Protein AF-A0A7S4FYZ1-F1 (afdb_monomer_lite)

Foldseek 3Di:
DDFDADVVPHGDPVDPDDDDDDDDPPDDPDPLNVVVVVVVVVVVVVLVVVVVCLVVPDPPDDPVLSVVLNVLVVVLSVVCQQPVPVSVVLLVVLVVVCVVVDCPDPSVVSDDSVSSSVSSLVVVLVVQLVVVVVVLVVLLVCQVPPPVNDDDCSVVVVVVCVVCVVVQSVQSSVCSVVVFDWDQDSSRTDGDPDDDPPPDDDPPDPPDDPPDVCCVVCVVVVVVVVVVVVVCVVVVVDDQDAQDWDWDDDPQWTKIKGFHGDGPSDTDIDIDTDDRCPDDPCPVVPD

Secondary structure (DSSP, 8-state):
----EETTTEE-TTS------S--------HHHHHHHHHHHHHHHHHHHHHHHHHHH-TTS-HHHHHHHHHHHHHHHHHHHH-HHHHHHHHHHHHHHHHHH-SSSHHHHT-HHHHHHHHHHHHHHHHHHHHHHHHHHHHHHHHHH-TTT--TTHHHHHHHHHHTHHHHHHHHHHHHHHTPPEEEETTEEEE---S---S-------S-----TTHHHHHHHHHHHHHHHHHHHHTTSS---TT-EEEEEETTEEEEEEEEEE-SS-EEEEEEEPP---S-TTTTTT-

Radius of gyration: 24.6 Å; chains: 1; bounding box: 65×46×69 Å

InterPro domains:
  IPR039797 Protein Pecanex [PTHR12372] (4-286)

Sequence (287 aa):
VAVVYWAGFIHNPLFSSCTPSGTSTNRKPSMAGYCQIAMTYCWVAICLTYSIVFCNVTSTTTLAMQVFHGLCAARFMRWMWQHSWSAICTLAVTVWIHRLIGPQGLWGQMGLFPQLWIVWLALSKTNVFLNRLSFWMVSVWTIVLQPSQRFNGSIALLVLQLLLLPLFLAVIIASCVIGLPLIPIWGIPVFVLSFPRLLRMWPINEVRHSPAQDTPLFEPFFGHLRFAVGRLIKEGVLSNTPGSFFLLRHDQYMVIVELLESSFLYNLVLMKGLELQMTSCHTVEAN

Structure (mmCIF, N/CA/C/O backbone):
data_AF-A0A7S4FYZ1-F1
#
_entry.id   AF-A0A7S4FYZ1-F1
#
loop_
_atom_site.group_PDB
_atom_site.id
_atom_site.type_symbol
_atom_site.label_atom_id
_atom_site.label_alt_id
_atom_site.label_comp_id
_atom_site.label_asym_id
_atom_site.label_entity_id
_atom_site.label_seq_id
_atom_site.pdbx_PDB_ins_code
_atom_site.Cartn_x
_atom_site.Cartn_y
_atom_site.Cartn_z
_atom_site.occupancy
_atom_site.B_iso_or_equiv
_atom_site.auth_seq_id
_atom_site.auth_comp_id
_atom_site.auth_asym_id
_atom_site.auth_atom_id
_atom_site.pdbx_PDB_model_num
ATOM 1 N N . VAL A 1 1 ? 16.204 15.876 11.617 1.00 26.34 1 VAL A N 1
ATOM 2 C CA . VAL A 1 1 ? 16.346 16.880 10.550 1.00 26.34 1 VAL A CA 1
ATOM 3 C C . VAL A 1 1 ? 16.056 16.246 9.206 1.00 26.34 1 VAL A C 1
ATOM 5 O O . VAL A 1 1 ? 16.940 15.658 8.598 1.00 26.34 1 VAL A O 1
ATOM 8 N N . ALA A 1 2 ? 14.798 16.295 8.779 1.00 26.23 2 ALA A N 1
ATOM 9 C CA . ALA A 1 2 ? 14.410 15.965 7.411 1.00 26.23 2 ALA A CA 1
ATOM 10 C C . ALA A 1 2 ? 13.742 17.208 6.819 1.00 26.23 2 ALA A C 1
ATOM 12 O O . ALA A 1 2 ? 12.669 17.609 7.256 1.00 26.23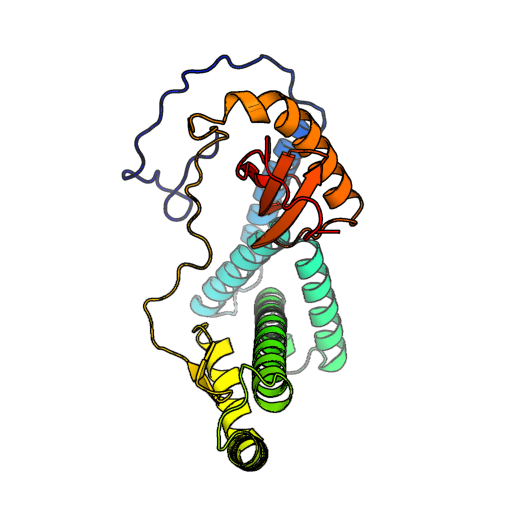 2 ALA A O 1
ATOM 13 N N . VAL A 1 3 ? 14.429 17.851 5.877 1.00 30.23 3 VAL A N 1
ATOM 14 C CA . VAL A 1 3 ? 13.942 19.039 5.171 1.00 30.23 3 VAL A CA 1
ATOM 15 C C . VAL A 1 3 ? 13.018 18.583 4.044 1.00 30.23 3 VAL A C 1
ATOM 17 O O . VAL A 1 3 ? 13.359 17.679 3.278 1.00 30.23 3 VAL A O 1
ATOM 20 N N . VAL A 1 4 ? 11.835 19.189 3.943 1.00 30.86 4 VAL A N 1
ATOM 21 C CA . VAL A 1 4 ? 10.869 18.884 2.881 1.00 30.86 4 VAL A CA 1
ATOM 22 C C . VAL A 1 4 ? 11.216 19.703 1.640 1.00 30.86 4 VAL A C 1
ATOM 24 O O . VAL A 1 4 ? 10.985 20.912 1.584 1.00 30.86 4 VAL A O 1
ATOM 27 N N . TYR A 1 5 ? 11.758 19.027 0.628 1.00 37.25 5 TYR A N 1
ATOM 28 C CA . TYR A 1 5 ? 12.041 19.616 -0.678 1.00 37.25 5 TYR A CA 1
ATOM 29 C C . TYR A 1 5 ? 10.870 19.396 -1.640 1.00 37.25 5 TYR A C 1
ATOM 31 O O . TYR A 1 5 ? 10.406 18.274 -1.850 1.00 37.25 5 TYR A O 1
ATOM 39 N N . TRP A 1 6 ? 10.422 20.469 -2.278 1.00 31.53 6 TRP A N 1
ATOM 40 C CA . TRP A 1 6 ? 9.568 20.440 -3.455 1.00 31.53 6 TRP A CA 1
ATOM 41 C C . TRP A 1 6 ? 10.326 19.811 -4.627 1.00 31.53 6 TRP A C 1
ATOM 43 O O . TRP A 1 6 ? 11.459 20.198 -4.930 1.00 31.53 6 TRP A O 1
ATOM 53 N N . ALA A 1 7 ? 9.718 18.794 -5.247 1.00 34.19 7 ALA A N 1
ATOM 54 C CA . ALA A 1 7 ? 10.292 18.014 -6.350 1.00 34.19 7 ALA A CA 1
ATOM 55 C C . ALA A 1 7 ? 11.705 17.434 -6.092 1.00 34.19 7 ALA A C 1
ATOM 57 O O . ALA A 1 7 ? 12.361 16.991 -7.027 1.00 34.19 7 ALA A O 1
ATOM 58 N N . GLY A 1 8 ? 12.169 17.405 -4.835 1.00 38.31 8 GLY A N 1
ATOM 59 C CA . GLY A 1 8 ? 13.509 16.941 -4.465 1.00 38.31 8 GLY A CA 1
ATOM 60 C C . GLY A 1 8 ? 14.646 17.950 -4.669 1.00 38.31 8 GLY A C 1
ATOM 61 O O . GLY A 1 8 ? 15.785 17.591 -4.395 1.00 38.31 8 GLY A O 1
ATOM 62 N N . PHE A 1 9 ? 14.367 19.188 -5.099 1.00 31.81 9 PHE A N 1
ATOM 63 C CA . PHE A 1 9 ? 15.418 20.169 -5.419 1.00 31.81 9 PHE A CA 1
ATOM 64 C C . PHE A 1 9 ? 15.229 21.550 -4.776 1.00 31.81 9 PHE A C 1
ATOM 66 O O . PHE A 1 9 ? 16.220 22.218 -4.496 1.00 31.81 9 PHE A O 1
ATOM 73 N N . ILE A 1 10 ? 13.994 21.991 -4.505 1.00 34.62 10 ILE A N 1
ATOM 74 C CA . ILE A 1 10 ? 13.718 23.354 -4.010 1.00 34.62 10 ILE A CA 1
ATOM 75 C C . ILE A 1 10 ? 13.132 23.274 -2.601 1.00 34.62 10 ILE A C 1
ATOM 77 O O . ILE A 1 10 ? 12.206 22.505 -2.363 1.00 34.62 10 ILE A O 1
ATOM 81 N N . HIS A 1 11 ? 13.660 24.042 -1.647 1.00 34.97 11 HIS A N 1
ATOM 82 C CA . HIS A 1 11 ? 13.112 24.104 -0.287 1.00 34.97 11 HIS A CA 1
ATOM 83 C C . HIS A 1 11 ? 11.656 24.583 -0.334 1.00 34.97 11 HIS A C 1
ATOM 85 O O . HIS A 1 11 ? 11.381 25.609 -0.951 1.00 34.97 11 HIS A O 1
ATOM 91 N N . ASN A 1 12 ? 10.719 23.863 0.292 1.00 38.31 12 ASN A N 1
ATOM 92 C CA . ASN A 1 12 ? 9.314 24.272 0.301 1.00 38.31 12 ASN A CA 1
ATOM 93 C C . ASN A 1 12 ? 9.155 25.583 1.106 1.00 38.31 12 ASN A C 1
ATOM 95 O O . ASN A 1 12 ? 9.371 25.561 2.318 1.00 38.31 12 ASN A O 1
ATOM 99 N N . PRO A 1 13 ? 8.788 26.718 0.483 1.00 41.09 13 PRO A N 1
ATOM 100 C CA . PRO A 1 13 ? 8.709 28.007 1.174 1.00 41.09 13 PRO A CA 1
ATOM 101 C C . PRO A 1 13 ? 7.484 28.128 2.097 1.00 41.09 13 PRO A C 1
ATOM 103 O O . PRO A 1 13 ? 7.413 29.059 2.891 1.00 41.09 13 PRO A O 1
ATOM 106 N N . LEU A 1 14 ? 6.525 27.194 2.020 1.00 37.47 14 LEU A N 1
ATOM 107 C CA . LEU A 1 14 ? 5.313 27.188 2.852 1.00 37.47 14 LEU A CA 1
ATOM 108 C C . LEU A 1 14 ? 5.520 26.560 4.239 1.00 37.47 14 LEU A C 1
ATOM 110 O O . LEU A 1 14 ? 4.636 26.652 5.086 1.00 37.47 14 LEU A O 1
ATOM 114 N N . PHE A 1 15 ? 6.668 25.923 4.480 1.00 36.41 15 PHE A N 1
ATOM 115 C CA . PHE A 1 15 ? 7.042 25.423 5.799 1.00 36.41 15 PHE A CA 1
ATOM 116 C C . PHE A 1 15 ? 8.124 26.332 6.369 1.00 36.41 15 PHE A C 1
ATOM 118 O O . PHE A 1 15 ? 9.250 26.362 5.868 1.00 36.41 15 PHE A O 1
ATOM 125 N N . SER A 1 16 ? 7.770 27.098 7.402 1.00 32.91 16 SER A N 1
ATOM 126 C CA . SER A 1 16 ? 8.730 27.950 8.092 1.00 32.91 16 SER A CA 1
ATOM 127 C C . SER A 1 16 ? 9.841 27.089 8.685 1.00 32.91 16 SER A C 1
ATOM 129 O O . SER A 1 16 ? 9.607 26.041 9.289 1.00 32.91 16 SER A O 1
ATOM 131 N N . SER A 1 17 ? 11.076 27.532 8.482 1.00 35.69 17 SER A N 1
ATOM 132 C CA . SER A 1 17 ? 12.271 26.982 9.105 1.00 35.69 17 SER A CA 1
ATOM 133 C C . SER A 1 17 ? 12.109 27.023 10.626 1.00 35.69 17 SER A C 1
ATOM 135 O O . SER A 1 17 ? 12.307 28.063 11.253 1.00 35.69 17 SER A O 1
ATOM 137 N N . CYS A 1 18 ? 11.699 25.903 11.223 1.00 35.16 18 CYS A N 1
ATOM 138 C CA . CYS A 1 18 ? 11.623 25.767 12.670 1.00 35.16 18 CYS A CA 1
ATOM 139 C C . CYS A 1 18 ? 13.041 25.735 13.243 1.00 35.16 18 CYS A C 1
ATOM 141 O O . CYS A 1 18 ? 13.812 24.808 13.001 1.00 35.16 18 CYS A O 1
ATOM 143 N N . THR A 1 19 ? 13.370 26.760 14.020 1.00 31.62 19 THR A N 1
ATOM 144 C CA . THR A 1 19 ? 14.559 26.817 14.865 1.00 31.62 19 THR A CA 1
ATOM 145 C C . THR A 1 19 ? 14.535 25.669 15.888 1.00 31.62 19 THR A C 1
ATOM 147 O O . THR A 1 19 ? 13.494 25.409 16.502 1.00 31.62 19 THR A O 1
ATOM 150 N N . PRO A 1 20 ? 15.652 24.945 16.089 1.00 33.34 20 PRO A N 1
ATOM 151 C CA . PRO A 1 20 ? 15.705 23.866 17.062 1.00 33.34 20 PRO A CA 1
ATOM 152 C C . PRO A 1 20 ? 15.887 24.453 18.468 1.00 33.34 20 PRO A C 1
ATOM 154 O O . PRO A 1 20 ? 16.982 24.859 18.846 1.00 33.34 20 PRO A O 1
ATOM 157 N N . SER A 1 21 ? 14.817 24.486 19.261 1.00 31.44 21 SER A N 1
ATOM 158 C CA . SER A 1 21 ? 14.902 24.619 20.717 1.00 31.44 21 SER A CA 1
ATOM 159 C C . SER A 1 21 ? 14.733 23.234 21.344 1.00 31.44 21 SER A C 1
ATOM 161 O O . SER A 1 21 ? 13.649 22.658 21.344 1.00 31.44 21 SER A O 1
ATOM 163 N N . GLY A 1 22 ? 15.833 22.661 21.833 1.00 30.39 22 GLY A N 1
ATOM 164 C CA . GLY A 1 22 ? 15.826 21.359 22.504 1.00 30.39 22 GLY A CA 1
ATOM 165 C C . GLY A 1 22 ? 17.162 20.640 22.372 1.00 30.39 22 GLY A C 1
ATOM 166 O O . GLY A 1 22 ? 17.453 20.046 21.339 1.00 30.39 22 GLY A O 1
ATOM 167 N N . THR A 1 23 ? 17.973 20.761 23.421 1.00 32.06 23 THR A N 1
ATOM 168 C CA . THR A 1 23 ? 19.221 20.043 23.732 1.00 32.06 23 THR A CA 1
ATOM 169 C C . THR A 1 23 ? 19.576 18.871 22.802 1.00 32.06 23 THR A C 1
ATOM 171 O O . THR A 1 23 ? 19.146 17.730 22.981 1.00 32.06 23 THR A O 1
ATOM 174 N N . SER A 1 24 ? 20.467 19.132 21.837 1.00 33.34 24 SER A N 1
ATOM 175 C CA . SER A 1 24 ? 21.153 18.077 21.093 1.00 33.34 24 SER A CA 1
ATOM 176 C C . SER A 1 24 ? 22.025 17.286 22.067 1.00 33.34 24 SER A C 1
ATOM 178 O O . SER A 1 24 ? 23.132 17.699 22.423 1.00 33.34 24 SER A O 1
ATOM 180 N N . THR A 1 25 ? 21.530 16.145 22.536 1.00 33.94 25 THR A N 1
ATOM 181 C CA . THR A 1 25 ? 22.394 15.191 23.224 1.00 33.94 25 THR A CA 1
ATOM 182 C C . THR A 1 25 ? 23.457 14.742 22.226 1.00 33.94 25 THR A C 1
ATOM 184 O O . THR A 1 25 ? 23.159 14.148 21.192 1.00 33.94 25 THR A O 1
ATOM 187 N N . ASN A 1 26 ? 24.706 15.096 22.524 1.00 32.66 26 ASN A N 1
ATOM 188 C CA . ASN A 1 26 ? 25.908 14.819 21.742 1.00 32.66 26 ASN A CA 1
ATOM 189 C C . ASN A 1 26 ? 26.239 13.311 21.810 1.00 32.66 26 ASN A C 1
ATOM 191 O O . ASN A 1 26 ? 27.266 12.887 22.337 1.00 32.66 26 ASN A O 1
ATOM 195 N N . ARG A 1 27 ? 25.311 12.454 21.369 1.00 43.34 27 ARG A N 1
ATOM 196 C CA . ARG A 1 27 ? 25.531 11.012 21.263 1.00 43.34 27 ARG A CA 1
ATOM 197 C C . ARG A 1 27 ? 26.249 10.756 19.948 1.00 43.34 27 ARG A C 1
ATOM 199 O O . ARG A 1 27 ? 25.706 11.048 18.885 1.00 43.34 27 ARG A O 1
ATOM 206 N N . LYS A 1 28 ? 27.467 10.202 20.031 1.00 39.50 28 LYS A N 1
ATOM 207 C CA . LYS A 1 28 ? 28.206 9.693 18.866 1.00 39.50 28 LYS A CA 1
ATOM 208 C C . LYS A 1 28 ? 27.237 8.884 17.993 1.00 39.50 28 LYS A C 1
ATOM 210 O O . LYS A 1 28 ? 26.518 8.045 18.550 1.00 39.50 28 LYS A O 1
ATOM 215 N N . PRO A 1 29 ? 27.183 9.118 16.670 1.00 45.22 29 PRO A N 1
ATOM 216 C CA . PRO A 1 29 ? 26.335 8.319 15.804 1.00 45.22 29 PRO A CA 1
ATOM 217 C C . PRO A 1 29 ? 26.725 6.855 15.996 1.00 45.22 29 PRO A C 1
ATOM 219 O O . PRO A 1 29 ? 27.893 6.487 15.864 1.00 45.22 29 PRO A O 1
ATOM 222 N N . SER A 1 30 ? 25.751 6.033 16.394 1.00 55.12 30 SER A N 1
ATOM 223 C CA . SER A 1 30 ? 25.953 4.587 16.498 1.00 55.12 30 SER A CA 1
ATOM 224 C C . SER A 1 30 ? 26.434 4.038 15.151 1.00 55.12 30 SER A C 1
ATOM 226 O O . SER A 1 30 ? 26.247 4.680 14.117 1.00 55.12 30 SER A O 1
ATOM 228 N N . MET A 1 31 ? 27.017 2.839 15.126 1.00 50.47 31 MET A N 1
ATOM 229 C CA . MET A 1 31 ? 27.496 2.211 13.886 1.00 50.47 31 MET A CA 1
ATOM 230 C C . MET A 1 31 ? 26.416 2.171 12.777 1.00 50.47 31 MET A C 1
ATOM 232 O O . MET A 1 31 ? 26.719 2.315 11.594 1.00 50.47 31 MET A O 1
ATOM 236 N N . ALA A 1 32 ? 25.136 2.116 13.171 1.00 47.06 32 ALA A N 1
ATOM 237 C CA . ALA A 1 32 ? 23.986 2.225 12.276 1.00 47.06 32 ALA A CA 1
ATOM 238 C C . ALA A 1 32 ? 23.873 3.587 11.555 1.00 47.06 32 ALA A C 1
ATOM 240 O O . ALA A 1 32 ? 23.431 3.627 10.412 1.00 47.06 32 ALA A O 1
ATOM 241 N N . GLY A 1 33 ? 24.302 4.690 12.176 1.00 47.50 33 GLY A N 1
ATOM 242 C CA . GLY A 1 33 ? 24.343 6.025 11.564 1.00 47.50 33 GLY A CA 1
ATOM 243 C C . GLY A 1 33 ? 25.417 6.153 10.480 1.00 47.50 33 GLY A C 1
ATOM 244 O O . GLY A 1 33 ? 25.182 6.767 9.444 1.00 47.50 33 GLY A O 1
ATOM 245 N N . TYR A 1 34 ? 26.569 5.500 10.655 1.00 56.19 34 TYR A N 1
ATOM 246 C CA . TYR A 1 34 ? 27.589 5.422 9.602 1.00 56.19 34 TYR A CA 1
ATOM 247 C C . TYR A 1 34 ? 27.145 4.529 8.441 1.00 56.19 34 TYR A C 1
ATOM 249 O O . TYR A 1 34 ? 27.326 4.905 7.285 1.00 56.19 34 TYR A O 1
ATOM 257 N N . CYS A 1 35 ? 26.485 3.401 8.727 1.00 53.31 35 CYS A N 1
ATOM 258 C CA . CYS A 1 35 ? 25.835 2.598 7.688 1.00 53.31 35 CYS A CA 1
ATOM 259 C C . CYS A 1 35 ? 24.758 3.387 6.931 1.00 53.31 35 CYS A C 1
ATOM 261 O O . CYS A 1 35 ? 24.665 3.245 5.718 1.00 53.31 35 CYS A O 1
ATOM 263 N N . GLN A 1 36 ? 23.979 4.240 7.607 1.00 53.16 36 GLN A N 1
ATOM 264 C CA . GLN A 1 36 ? 22.986 5.105 6.956 1.00 53.16 36 GLN A CA 1
ATOM 265 C C . GLN A 1 36 ? 23.638 6.054 5.951 1.00 53.16 36 GLN A C 1
ATOM 267 O O . GLN A 1 36 ? 23.216 6.101 4.798 1.00 53.16 36 GLN A O 1
ATOM 272 N N . ILE A 1 37 ? 24.699 6.747 6.369 1.00 58.16 37 ILE A N 1
ATOM 273 C CA . ILE A 1 37 ? 25.450 7.671 5.516 1.00 58.16 37 ILE A CA 1
ATOM 274 C C . ILE A 1 37 ? 26.081 6.921 4.331 1.00 58.16 37 ILE A C 1
ATOM 276 O O . ILE A 1 37 ? 25.946 7.345 3.181 1.00 58.16 37 ILE A O 1
ATOM 280 N N . ALA A 1 38 ? 26.702 5.766 4.586 1.00 64.56 38 ALA A N 1
ATOM 281 C CA . ALA A 1 38 ? 27.283 4.922 3.546 1.00 64.56 38 ALA A CA 1
ATOM 282 C C . ALA A 1 38 ? 26.228 4.440 2.537 1.00 64.56 38 ALA A C 1
ATOM 284 O O . ALA A 1 38 ? 26.455 4.535 1.335 1.00 64.56 38 ALA A O 1
ATOM 285 N N . MET A 1 39 ? 25.047 4.010 2.992 1.00 60.19 39 MET A N 1
ATOM 286 C CA . MET A 1 39 ? 23.960 3.598 2.100 1.00 60.19 39 MET A CA 1
ATOM 287 C C . MET A 1 39 ? 23.425 4.754 1.254 1.00 60.19 39 MET A C 1
ATOM 289 O O . MET A 1 39 ? 23.146 4.546 0.076 1.00 60.19 39 MET A O 1
ATOM 293 N N . THR A 1 40 ? 23.322 5.973 1.792 1.00 59.44 40 THR A N 1
ATOM 294 C CA . THR A 1 40 ? 22.957 7.150 0.984 1.00 59.44 40 THR A CA 1
ATOM 295 C C . THR A 1 40 ? 23.999 7.471 -0.085 1.00 59.44 40 THR A C 1
ATOM 297 O O . THR A 1 40 ? 23.626 7.786 -1.213 1.00 59.44 40 THR A O 1
ATOM 300 N N . TYR A 1 41 ? 25.293 7.325 0.209 1.00 63.44 41 TYR A N 1
ATOM 301 C CA . TYR A 1 41 ? 26.342 7.498 -0.800 1.00 63.44 41 TYR A CA 1
ATOM 302 C C . TYR A 1 41 ? 26.350 6.369 -1.835 1.00 63.44 41 TYR A C 1
ATOM 304 O O . TYR A 1 41 ? 26.477 6.645 -3.027 1.00 63.44 41 TYR A O 1
ATOM 312 N N . CYS A 1 42 ? 26.124 5.119 -1.420 1.00 67.94 42 CYS A N 1
ATOM 313 C CA . CYS A 1 42 ? 25.907 4.004 -2.341 1.00 67.94 42 CYS A CA 1
ATOM 314 C C . CYS A 1 42 ? 24.700 4.262 -3.249 1.00 67.94 42 CYS A C 1
ATOM 316 O O . CYS A 1 42 ? 24.764 3.960 -4.433 1.00 67.94 42 CYS A O 1
ATOM 318 N N . TRP A 1 43 ? 23.631 4.878 -2.744 1.00 62.50 43 TRP A N 1
ATOM 319 C CA . TRP A 1 43 ? 22.478 5.267 -3.554 1.00 62.50 43 TRP A CA 1
ATOM 320 C C . TRP A 1 43 ? 22.790 6.327 -4.590 1.00 62.50 43 TRP A C 1
ATOM 322 O O . TRP A 1 43 ? 22.416 6.170 -5.749 1.00 62.50 43 TRP A O 1
ATOM 332 N N . VAL A 1 44 ? 23.486 7.389 -4.194 1.00 62.66 44 VAL A N 1
ATOM 333 C CA . VAL A 1 44 ? 23.935 8.423 -5.130 1.00 62.66 44 VAL A CA 1
ATOM 334 C C . VAL A 1 44 ? 24.843 7.799 -6.193 1.00 62.66 44 VAL A C 1
ATOM 336 O O . VAL A 1 44 ? 24.663 8.077 -7.375 1.00 62.66 44 VAL A O 1
ATOM 339 N N . ALA A 1 45 ? 25.730 6.875 -5.810 1.00 62.41 45 ALA A N 1
ATOM 340 C CA . ALA A 1 45 ? 26.588 6.137 -6.733 1.00 62.41 45 ALA A CA 1
ATOM 341 C C . ALA A 1 45 ? 25.805 5.188 -7.662 1.00 62.41 45 ALA A C 1
ATOM 343 O O . ALA A 1 45 ? 26.108 5.112 -8.849 1.00 62.41 45 ALA A O 1
ATOM 344 N N . ILE A 1 46 ? 24.770 4.499 -7.176 1.00 69.75 46 ILE A N 1
ATOM 345 C CA . ILE A 1 46 ? 23.914 3.629 -7.997 1.00 69.75 46 ILE A CA 1
ATOM 346 C C . ILE A 1 46 ? 23.058 4.465 -8.960 1.00 69.75 46 ILE A C 1
ATOM 348 O O . ILE A 1 46 ? 22.924 4.116 -10.127 1.00 69.75 46 ILE A O 1
ATOM 352 N N . CYS A 1 47 ? 22.519 5.601 -8.517 1.00 61.84 47 CYS A N 1
ATOM 353 C CA . CYS A 1 47 ? 21.792 6.531 -9.380 1.00 61.84 47 CYS A CA 1
ATOM 354 C C . CYS A 1 47 ? 22.712 7.163 -10.437 1.00 61.84 47 CYS A C 1
ATOM 356 O O . CYS A 1 47 ? 22.310 7.292 -11.593 1.00 61.84 47 CYS A O 1
ATOM 358 N N . LEU A 1 48 ? 23.952 7.511 -10.074 1.00 59.88 48 LEU A N 1
ATOM 359 C CA . LEU A 1 48 ? 24.972 8.016 -11.000 1.00 59.88 48 LEU A CA 1
ATOM 360 C C . LEU A 1 48 ? 25.398 6.952 -12.013 1.00 59.88 48 LEU A C 1
ATOM 362 O O . LEU A 1 48 ? 25.408 7.225 -13.207 1.00 59.88 48 LEU A O 1
ATOM 366 N N . THR A 1 49 ? 25.690 5.729 -11.572 1.00 63.50 49 THR A N 1
ATOM 367 C CA . THR A 1 49 ? 26.051 4.620 -12.471 1.00 63.50 49 THR A CA 1
ATOM 368 C C . THR A 1 49 ? 24.884 4.222 -13.367 1.00 63.50 49 THR A C 1
ATOM 370 O O . THR A 1 49 ? 25.092 4.002 -14.555 1.00 63.50 49 THR A O 1
ATOM 373 N N . TYR A 1 50 ? 23.649 4.231 -12.858 1.00 65.50 50 TYR A N 1
ATOM 374 C CA . TYR A 1 50 ? 22.451 4.060 -13.676 1.00 65.50 50 TYR A CA 1
ATOM 375 C C . TYR A 1 50 ? 22.317 5.168 -14.726 1.00 65.50 50 TYR A C 1
ATOM 377 O O . TYR A 1 50 ? 22.062 4.862 -15.884 1.00 65.50 50 TYR A O 1
ATOM 385 N N . SER A 1 51 ? 22.556 6.430 -14.360 1.00 59.38 51 SER A N 1
ATOM 386 C CA . SER A 1 51 ? 22.532 7.564 -15.298 1.00 59.38 51 SER A CA 1
ATOM 387 C C . SER A 1 51 ? 23.616 7.437 -16.376 1.00 59.38 51 SER A C 1
ATOM 389 O O . SER A 1 51 ? 23.353 7.703 -17.543 1.00 59.38 51 SER A O 1
ATOM 391 N N . ILE A 1 52 ? 24.812 6.960 -16.016 1.00 59.00 52 ILE A N 1
ATOM 392 C CA . ILE A 1 52 ? 25.933 6.729 -16.943 1.00 59.00 52 ILE A CA 1
ATOM 393 C C . ILE A 1 52 ? 25.643 5.553 -17.888 1.00 59.00 52 ILE A C 1
ATOM 395 O O . ILE A 1 52 ? 25.861 5.660 -19.092 1.00 59.00 52 ILE A O 1
ATOM 399 N N . VAL A 1 53 ? 25.112 4.439 -17.376 1.00 59.75 53 VAL A N 1
ATOM 400 C CA . VAL A 1 53 ? 24.710 3.281 -18.192 1.00 59.75 53 VAL A CA 1
ATOM 401 C C . VAL A 1 53 ? 23.545 3.655 -19.109 1.00 59.75 53 VAL A C 1
ATOM 403 O O . VAL A 1 53 ? 23.553 3.313 -20.283 1.00 59.75 53 VAL A O 1
ATOM 406 N N . PHE A 1 54 ? 22.580 4.421 -18.616 1.00 56.34 54 PHE A N 1
ATOM 407 C CA . PHE A 1 54 ? 21.438 4.906 -19.379 1.00 56.34 54 PHE A CA 1
ATOM 408 C C . PHE A 1 54 ? 21.838 5.866 -20.514 1.00 56.34 54 PHE A C 1
ATOM 410 O O . PHE A 1 54 ? 21.346 5.715 -21.630 1.00 56.34 54 PHE A O 1
ATOM 417 N N . CYS A 1 55 ? 22.784 6.781 -20.274 1.00 53.03 55 CYS A N 1
ATOM 418 C CA . CYS A 1 55 ? 23.356 7.627 -21.327 1.00 53.03 55 CYS A CA 1
ATOM 419 C C . CYS A 1 55 ? 24.143 6.822 -22.378 1.00 53.03 55 CYS A C 1
ATOM 421 O O . CYS A 1 55 ? 24.211 7.238 -23.531 1.00 53.03 55 CYS A O 1
ATOM 423 N N . ASN A 1 56 ? 24.707 5.669 -22.004 1.00 53.59 56 ASN A N 1
ATOM 424 C CA . ASN A 1 56 ? 25.530 4.846 -22.894 1.00 53.59 56 ASN A CA 1
ATOM 425 C C . ASN A 1 56 ? 24.756 3.740 -23.641 1.00 53.59 56 ASN A C 1
ATOM 427 O O . ASN A 1 56 ? 25.264 3.225 -24.634 1.00 53.59 56 ASN A O 1
ATOM 431 N N . VAL A 1 57 ? 23.558 3.340 -23.189 1.00 56.00 57 VAL A N 1
ATOM 432 C CA . VAL A 1 57 ? 22.898 2.101 -23.656 1.00 56.00 57 VAL A CA 1
ATOM 433 C C . VAL A 1 57 ? 22.015 2.253 -24.897 1.00 56.00 57 VAL A C 1
ATOM 435 O O . VAL A 1 57 ? 21.710 1.237 -25.513 1.00 56.00 57 VAL A O 1
ATOM 438 N N . THR A 1 58 ? 21.644 3.447 -25.369 1.00 53.22 58 THR A N 1
ATOM 439 C CA . THR A 1 58 ? 20.825 3.512 -26.598 1.00 53.22 58 THR A CA 1
ATOM 440 C C . THR A 1 58 ? 21.102 4.717 -27.485 1.00 53.22 58 THR A C 1
ATOM 442 O O . THR A 1 58 ? 20.439 5.744 -27.384 1.00 53.22 58 THR A O 1
ATOM 445 N N . SER A 1 59 ? 21.986 4.531 -28.463 1.00 52.66 59 SER A N 1
ATOM 446 C CA . SER A 1 59 ? 22.068 5.353 -29.677 1.00 52.66 59 SER A CA 1
ATOM 447 C C . SER A 1 59 ? 20.901 5.116 -30.660 1.00 52.66 59 SER A C 1
ATOM 449 O O . SER A 1 59 ? 20.888 5.695 -31.741 1.00 52.66 59 SER A O 1
ATOM 451 N N . THR A 1 60 ? 19.913 4.278 -30.307 1.00 53.50 60 THR A N 1
ATOM 452 C CA . THR A 1 60 ? 18.861 3.783 -31.219 1.00 53.50 60 THR A CA 1
ATOM 453 C C . THR A 1 60 ? 17.415 4.014 -30.753 1.00 53.50 60 THR A C 1
ATOM 455 O O . THR A 1 60 ? 16.487 3.596 -31.442 1.00 53.50 60 THR A O 1
ATOM 458 N N . THR A 1 61 ? 17.175 4.679 -29.616 1.00 65.81 61 THR A N 1
ATOM 459 C CA . THR A 1 61 ? 15.816 4.918 -29.081 1.00 65.81 61 THR A CA 1
ATOM 460 C C . THR A 1 61 ? 15.413 6.389 -29.145 1.00 65.81 61 THR A C 1
ATOM 462 O O . THR A 1 61 ? 16.245 7.290 -29.071 1.00 65.81 61 THR A O 1
ATOM 465 N N . THR A 1 62 ? 14.108 6.646 -29.275 1.00 79.31 62 THR A N 1
ATOM 466 C CA . THR A 1 62 ? 13.565 8.011 -29.228 1.00 79.31 62 THR A CA 1
ATOM 467 C C . THR A 1 62 ? 13.764 8.628 -27.837 1.00 79.31 62 THR A C 1
ATOM 469 O O . THR A 1 62 ? 13.657 7.939 -26.820 1.00 79.31 62 THR A O 1
ATOM 472 N N . LEU A 1 63 ? 13.989 9.945 -27.773 1.00 76.69 63 LEU A N 1
ATOM 473 C CA . LEU A 1 63 ? 14.165 10.695 -26.518 1.00 76.69 63 LEU A CA 1
ATOM 474 C C . LEU A 1 63 ? 13.028 10.440 -25.504 1.00 76.69 63 LEU A C 1
ATOM 476 O O . LEU A 1 63 ? 13.264 10.354 -24.301 1.00 76.69 63 LEU A O 1
ATOM 480 N N . ALA A 1 64 ? 11.794 10.247 -25.979 1.00 78.50 64 ALA A N 1
ATOM 481 C CA . ALA A 1 64 ? 10.646 9.935 -25.127 1.00 78.50 64 ALA A CA 1
ATOM 482 C C . ALA A 1 64 ? 10.787 8.588 -24.391 1.00 78.50 64 ALA A C 1
ATOM 484 O O . ALA A 1 64 ? 10.490 8.500 -23.199 1.00 78.50 64 ALA A O 1
ATOM 485 N N . MET A 1 65 ? 11.274 7.545 -25.074 1.00 77.75 65 MET A N 1
ATOM 486 C CA . MET A 1 65 ? 11.504 6.226 -24.469 1.00 77.75 65 MET A CA 1
ATOM 487 C C . MET A 1 65 ? 12.617 6.277 -23.427 1.00 77.75 65 MET A C 1
ATOM 489 O O . MET A 1 65 ? 12.502 5.667 -22.365 1.00 77.75 65 MET A O 1
ATOM 493 N N . GLN A 1 66 ? 13.654 7.069 -23.697 1.00 74.50 66 GLN A N 1
ATOM 494 C CA . GLN A 1 66 ? 14.716 7.334 -22.737 1.00 74.50 66 GLN A CA 1
ATOM 495 C C . GLN A 1 66 ? 14.121 7.971 -21.471 1.00 74.50 66 GLN A C 1
ATOM 497 O O . GLN A 1 66 ? 14.214 7.390 -20.386 1.00 74.50 66 GLN A O 1
ATOM 502 N N . VAL A 1 67 ? 13.438 9.113 -21.585 1.00 79.25 67 VAL A N 1
ATOM 503 C CA . VAL A 1 67 ? 12.834 9.791 -20.422 1.00 79.25 67 VAL A CA 1
ATOM 504 C C . VAL A 1 67 ? 11.922 8.845 -19.629 1.00 79.25 67 VAL A C 1
ATOM 506 O O . VAL A 1 67 ? 12.007 8.796 -18.400 1.00 79.25 67 VAL A O 1
ATOM 509 N N . PHE A 1 68 ? 11.107 8.036 -20.309 1.00 81.62 68 PHE A N 1
ATOM 510 C CA . PHE A 1 68 ? 10.244 7.047 -19.664 1.00 81.62 68 PHE A CA 1
ATOM 511 C C . PHE A 1 68 ? 11.032 6.001 -18.856 1.00 81.62 68 PHE A C 1
ATOM 513 O O . PHE A 1 68 ? 10.720 5.764 -17.688 1.00 81.62 68 PHE A O 1
ATOM 520 N N . HIS A 1 69 ? 12.094 5.424 -19.421 1.00 77.94 69 HIS A N 1
ATOM 521 C CA . HIS A 1 69 ? 12.960 4.468 -18.721 1.00 77.94 69 HIS A CA 1
ATOM 522 C C . HIS A 1 69 ? 13.643 5.100 -17.497 1.00 77.94 69 HIS A C 1
ATOM 524 O O . HIS A 1 69 ? 13.725 4.468 -16.439 1.00 77.94 69 HIS A O 1
ATOM 530 N N . GLY A 1 70 ? 14.086 6.356 -17.605 1.00 76.38 70 GLY A N 1
ATOM 531 C CA . GLY A 1 70 ? 14.637 7.123 -16.486 1.00 76.38 70 GLY A CA 1
ATOM 532 C C . GLY A 1 70 ? 13.629 7.301 -15.346 1.00 76.38 70 GLY A C 1
ATOM 533 O O . GLY A 1 70 ? 13.943 7.020 -14.187 1.00 76.38 70 GLY A O 1
ATOM 534 N N . LEU A 1 71 ? 12.389 7.681 -15.670 1.00 80.94 71 LEU A N 1
ATOM 535 C CA . LEU A 1 71 ? 11.301 7.830 -14.696 1.00 80.94 71 LEU A CA 1
ATOM 536 C C . LEU A 1 71 ? 10.933 6.500 -14.024 1.00 80.94 71 LEU A C 1
ATOM 538 O O . LEU A 1 71 ? 10.770 6.456 -12.800 1.00 80.94 71 LEU A O 1
ATOM 542 N N . CYS A 1 72 ? 10.834 5.410 -14.792 1.00 82.69 72 CYS A N 1
ATOM 543 C CA . CYS A 1 72 ? 10.557 4.073 -14.259 1.00 82.69 72 CYS A CA 1
ATOM 544 C C . CYS A 1 72 ? 11.637 3.622 -13.272 1.00 82.69 72 CYS A C 1
ATOM 546 O O . CYS A 1 72 ? 11.309 3.114 -12.198 1.00 82.69 72 CYS A O 1
ATOM 548 N N . ALA A 1 73 ? 12.911 3.851 -13.591 1.00 78.06 73 ALA A N 1
ATOM 549 C CA . ALA A 1 73 ? 14.010 3.496 -12.706 1.00 78.06 73 ALA A CA 1
ATOM 550 C C . ALA A 1 73 ? 14.064 4.364 -11.452 1.00 78.06 73 ALA A C 1
ATOM 552 O O . ALA A 1 73 ? 14.100 3.818 -10.351 1.00 78.06 73 ALA A O 1
ATOM 553 N N . ALA A 1 74 ? 13.982 5.691 -11.583 1.00 77.56 74 ALA A N 1
ATOM 554 C CA . ALA A 1 74 ? 13.952 6.595 -10.433 1.00 77.56 74 ALA A CA 1
ATOM 555 C C . ALA A 1 74 ? 12.815 6.228 -9.464 1.00 77.56 74 ALA A C 1
ATOM 557 O O . ALA A 1 74 ? 13.004 6.166 -8.245 1.00 77.56 74 ALA A O 1
ATOM 558 N N . ARG A 1 75 ? 11.637 5.897 -10.007 1.00 82.88 75 ARG A N 1
ATOM 559 C CA . ARG A 1 75 ? 10.495 5.419 -9.228 1.00 82.88 75 ARG A CA 1
ATOM 560 C C . ARG A 1 75 ? 10.763 4.072 -8.557 1.00 82.88 75 ARG A C 1
ATOM 562 O O . ARG A 1 75 ? 10.477 3.943 -7.368 1.00 82.88 75 ARG A O 1
ATOM 569 N N . PHE A 1 76 ? 11.253 3.074 -9.294 1.00 81.69 76 PHE A N 1
ATOM 570 C CA . PHE A 1 76 ? 11.498 1.735 -8.751 1.00 81.69 76 PHE A CA 1
ATOM 571 C C . PHE A 1 76 ? 12.551 1.767 -7.643 1.00 81.69 76 PHE A C 1
ATOM 573 O O . PHE A 1 76 ? 12.359 1.154 -6.600 1.00 81.69 76 PHE A O 1
ATOM 580 N N . MET A 1 77 ? 13.609 2.554 -7.822 1.00 75.94 77 MET A N 1
ATOM 581 C CA . MET A 1 77 ? 14.648 2.744 -6.816 1.00 75.94 77 MET A CA 1
ATOM 582 C C . MET A 1 77 ? 14.098 3.362 -5.531 1.00 75.94 77 MET A C 1
ATOM 584 O O . MET A 1 77 ? 14.323 2.832 -4.441 1.00 75.94 77 MET A O 1
ATOM 588 N N . ARG A 1 78 ? 13.286 4.422 -5.649 1.00 76.50 78 ARG A N 1
ATOM 589 C CA . ARG A 1 78 ? 12.583 5.001 -4.496 1.00 76.50 78 ARG A CA 1
ATOM 590 C C . ARG A 1 78 ? 11.678 3.977 -3.808 1.00 76.50 78 ARG A C 1
ATOM 592 O O . ARG A 1 78 ? 11.660 3.899 -2.583 1.00 76.50 78 ARG A O 1
ATOM 599 N N . TRP A 1 79 ? 10.938 3.189 -4.585 1.00 76.75 79 TRP A N 1
ATOM 600 C CA . TRP A 1 79 ? 10.054 2.155 -4.054 1.00 76.75 79 TRP A CA 1
ATOM 601 C C . TRP A 1 79 ? 10.822 1.041 -3.333 1.00 76.75 79 TRP A C 1
ATOM 603 O O . TRP A 1 79 ? 10.435 0.649 -2.236 1.00 76.75 79 TRP A O 1
ATOM 613 N N . MET A 1 80 ? 11.934 0.570 -3.901 1.00 77.81 80 MET A N 1
ATOM 614 C CA . MET A 1 80 ? 12.794 -0.461 -3.315 1.00 77.81 80 MET A CA 1
ATOM 615 C C . MET A 1 80 ? 13.349 -0.043 -1.952 1.00 77.81 80 MET A C 1
ATOM 617 O O . MET A 1 80 ? 13.462 -0.875 -1.055 1.00 77.81 80 MET A O 1
ATOM 621 N N . TRP A 1 81 ? 13.636 1.244 -1.768 1.00 71.75 81 TRP A N 1
ATOM 622 C CA . TRP A 1 81 ? 14.090 1.779 -0.487 1.00 71.75 81 TRP A CA 1
ATOM 623 C C . TRP A 1 81 ? 13.010 1.786 0.602 1.00 71.75 81 TRP A C 1
ATOM 625 O O . TRP A 1 81 ? 13.291 1.517 1.773 1.00 71.75 81 TRP A O 1
ATOM 635 N N . GLN A 1 82 ? 11.772 2.109 0.226 1.00 69.75 82 GLN A N 1
ATOM 636 C CA . GLN A 1 82 ? 10.643 2.170 1.159 1.00 69.75 82 GLN A CA 1
ATOM 637 C C . GLN A 1 82 ? 10.055 0.778 1.433 1.00 69.75 82 GLN A C 1
ATOM 639 O O . GLN A 1 82 ? 9.600 0.495 2.535 1.00 69.75 82 GLN A O 1
ATOM 644 N N . HIS A 1 83 ? 10.088 -0.122 0.448 1.00 72.12 83 HIS A N 1
ATOM 645 C CA . HIS A 1 83 ? 9.426 -1.422 0.513 1.00 72.12 83 HIS A CA 1
ATOM 646 C C . HIS A 1 83 ? 10.290 -2.541 -0.080 1.00 72.12 83 HIS A C 1
ATOM 648 O O . HIS A 1 83 ? 9.896 -3.204 -1.047 1.00 72.12 83 HIS A O 1
ATOM 654 N N . SER A 1 84 ? 11.450 -2.779 0.536 1.00 74.25 84 SER A N 1
ATOM 655 C CA . SER A 1 84 ? 12.461 -3.750 0.093 1.00 74.25 84 SER A CA 1
ATOM 656 C C . SER A 1 84 ? 11.892 -5.146 -0.170 1.00 74.25 84 SER A C 1
ATOM 658 O O . SER A 1 84 ? 12.106 -5.700 -1.245 1.00 74.25 84 SER A O 1
ATOM 660 N N . TRP A 1 85 ? 11.086 -5.682 0.753 1.00 75.62 85 TRP A N 1
ATOM 661 C CA . TRP A 1 85 ? 10.451 -6.994 0.593 1.00 75.62 85 TRP A CA 1
ATOM 662 C C . TRP A 1 85 ? 9.568 -7.066 -0.660 1.00 75.62 85 TRP A C 1
ATOM 664 O O . TRP A 1 85 ? 9.726 -7.947 -1.503 1.00 75.62 85 TRP A O 1
ATOM 674 N N . SER A 1 86 ? 8.684 -6.080 -0.837 1.00 81.12 86 SER A N 1
ATOM 675 C CA . SER A 1 86 ? 7.799 -6.029 -2.005 1.00 81.12 86 SER A CA 1
ATOM 676 C C . SER A 1 86 ? 8.568 -5.858 -3.319 1.00 81.12 86 SER A C 1
ATOM 678 O O . SER A 1 86 ? 8.146 -6.371 -4.356 1.00 81.12 86 SER A O 1
ATOM 680 N N . ALA A 1 87 ? 9.704 -5.157 -3.284 1.00 83.00 87 ALA A N 1
ATOM 681 C CA . ALA A 1 87 ? 10.555 -4.949 -4.445 1.00 83.00 87 ALA A CA 1
ATOM 682 C C . ALA A 1 87 ? 11.275 -6.238 -4.853 1.00 83.00 87 ALA A C 1
ATOM 684 O O . ALA A 1 87 ? 11.330 -6.532 -6.044 1.00 83.00 87 ALA A O 1
ATOM 685 N N . ILE A 1 88 ? 11.733 -7.044 -3.888 1.00 83.62 88 ILE A N 1
ATOM 686 C CA . ILE A 1 88 ? 12.297 -8.376 -4.150 1.00 83.62 88 ILE A CA 1
ATOM 687 C C . ILE A 1 88 ? 11.241 -9.282 -4.793 1.00 83.62 88 ILE A C 1
ATOM 689 O O . ILE A 1 88 ? 11.517 -9.900 -5.819 1.00 83.62 88 ILE A O 1
ATOM 693 N N . CYS A 1 89 ? 10.017 -9.317 -4.255 1.00 84.94 89 CYS A N 1
ATOM 694 C CA . CYS A 1 89 ? 8.922 -10.085 -4.857 1.00 84.94 89 CYS A CA 1
ATOM 695 C C . CYS A 1 89 ? 8.599 -9.605 -6.277 1.00 84.94 89 CYS A C 1
ATOM 697 O O . CYS A 1 89 ? 8.441 -10.423 -7.180 1.00 84.94 89 CYS A O 1
ATOM 699 N N . THR A 1 90 ? 8.541 -8.287 -6.487 1.00 88.31 90 THR A N 1
ATOM 700 C CA . THR A 1 90 ? 8.315 -7.701 -7.816 1.00 88.31 90 THR A CA 1
ATOM 701 C C . THR A 1 90 ? 9.401 -8.159 -8.780 1.00 88.31 90 THR A C 1
ATOM 703 O O . THR A 1 90 ? 9.071 -8.671 -9.844 1.00 88.31 90 THR A O 1
ATOM 706 N N . LEU A 1 91 ? 10.674 -8.055 -8.377 1.00 85.00 91 LEU A N 1
ATOM 707 C CA . LEU A 1 91 ? 11.827 -8.460 -9.176 1.00 85.00 91 LEU A CA 1
ATOM 708 C C . LEU A 1 91 ? 11.768 -9.945 -9.538 1.00 85.00 91 LEU A C 1
ATOM 710 O O . LEU A 1 91 ? 11.887 -10.282 -10.717 1.00 85.00 91 LEU A O 1
ATOM 714 N N . ALA A 1 92 ? 11.512 -10.815 -8.558 1.00 87.81 92 ALA A N 1
ATOM 715 C CA . ALA A 1 92 ? 11.356 -12.247 -8.778 1.00 87.81 92 ALA A CA 1
ATOM 716 C C . ALA A 1 92 ? 10.263 -12.530 -9.820 1.00 87.81 92 ALA A C 1
ATOM 718 O O . ALA A 1 92 ? 10.526 -13.212 -10.809 1.00 87.81 92 ALA A O 1
ATOM 719 N N . VAL A 1 93 ? 9.072 -11.945 -9.662 1.00 90.81 93 VAL A N 1
ATOM 720 C CA . VAL A 1 93 ? 7.954 -12.129 -10.599 1.00 90.81 93 VAL A CA 1
ATOM 721 C C . VAL A 1 93 ? 8.309 -11.638 -12.008 1.00 90.81 93 VAL A C 1
ATOM 723 O O . VAL A 1 93 ? 8.040 -12.351 -12.971 1.00 90.81 93 VAL A O 1
ATOM 726 N N . THR A 1 94 ? 8.975 -10.488 -12.165 1.00 88.56 94 THR A N 1
ATOM 727 C CA . THR A 1 94 ? 9.463 -10.034 -13.487 1.00 88.56 94 THR A CA 1
ATOM 728 C C . THR A 1 94 ? 10.409 -11.032 -14.139 1.00 88.56 94 THR A C 1
ATOM 730 O O . THR A 1 94 ? 10.279 -11.281 -15.335 1.00 88.56 94 THR A O 1
ATOM 733 N N . VAL A 1 95 ? 11.351 -11.609 -13.384 1.00 85.94 95 VAL A N 1
ATOM 734 C CA . VAL A 1 95 ? 12.296 -12.603 -13.916 1.00 85.94 95 VAL A CA 1
ATOM 735 C C . VAL A 1 95 ? 11.550 -13.856 -14.364 1.00 85.94 95 VAL A C 1
ATOM 737 O O . VAL A 1 95 ? 11.806 -14.351 -15.460 1.00 85.94 95 VAL A O 1
ATOM 740 N N . TRP A 1 96 ? 10.591 -14.331 -13.566 1.00 90.50 96 TRP A N 1
ATOM 741 C CA . TRP A 1 96 ? 9.723 -15.449 -13.937 1.00 90.50 96 TRP A CA 1
ATOM 742 C C . TRP A 1 96 ? 8.946 -15.164 -15.226 1.00 90.50 96 TRP A C 1
ATOM 744 O O . TRP A 1 96 ? 8.999 -15.960 -16.158 1.00 90.50 96 TRP A O 1
ATOM 754 N N . ILE A 1 97 ? 8.297 -14.002 -15.331 1.00 89.00 97 ILE A N 1
ATOM 755 C CA . ILE A 1 97 ? 7.553 -13.604 -16.536 1.00 89.00 97 ILE A CA 1
ATOM 756 C C . ILE A 1 97 ? 8.485 -13.506 -17.748 1.00 89.00 97 ILE A C 1
ATOM 758 O O . ILE A 1 97 ? 8.158 -14.009 -18.819 1.00 89.00 97 ILE A O 1
ATOM 762 N N . HIS A 1 98 ? 9.667 -12.907 -17.586 1.00 85.19 98 HIS A N 1
ATOM 763 C CA . HIS A 1 98 ? 10.647 -12.789 -18.663 1.00 85.19 98 HIS A CA 1
ATOM 764 C C . HIS A 1 98 ? 11.142 -14.160 -19.147 1.00 85.19 98 HIS A C 1
ATOM 766 O O . HIS A 1 98 ? 11.325 -14.363 -20.344 1.00 85.19 98 HIS A O 1
ATOM 772 N N . ARG A 1 99 ? 11.302 -15.131 -18.239 1.00 86.12 99 ARG A N 1
ATOM 773 C CA . ARG A 1 99 ? 11.642 -16.517 -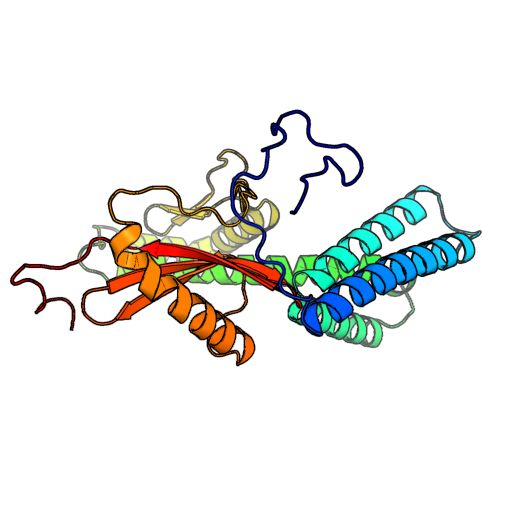18.591 1.00 86.12 99 ARG A CA 1
ATOM 774 C C . ARG A 1 99 ? 10.505 -17.246 -19.308 1.00 86.12 99 ARG A C 1
ATOM 776 O O . ARG A 1 99 ? 10.799 -18.041 -20.191 1.00 86.12 99 ARG A O 1
ATOM 783 N N . LEU A 1 100 ? 9.249 -16.977 -18.947 1.00 88.62 100 LEU A N 1
ATOM 784 C CA . LEU A 1 100 ? 8.074 -17.625 -19.542 1.00 88.62 100 LEU A CA 1
ATOM 785 C C . LEU A 1 100 ? 7.730 -17.084 -20.935 1.00 88.62 100 LEU A C 1
ATOM 787 O O . LEU A 1 100 ? 7.424 -17.863 -21.830 1.00 88.62 100 LEU A O 1
ATOM 791 N N . ILE A 1 101 ? 7.772 -15.763 -21.119 1.00 87.69 101 ILE A N 1
ATOM 792 C CA . ILE A 1 101 ? 7.441 -15.116 -22.401 1.00 87.69 101 ILE A CA 1
ATOM 793 C C . ILE A 1 101 ? 8.634 -15.179 -23.368 1.00 87.69 101 ILE A C 1
ATOM 795 O O . ILE A 1 101 ? 8.457 -15.219 -24.584 1.00 87.69 101 ILE A O 1
ATOM 799 N N . GLY A 1 102 ? 9.855 -15.227 -22.830 1.00 78.94 102 GLY A N 1
ATOM 800 C CA . GLY A 1 102 ? 11.087 -15.196 -23.606 1.00 78.94 102 GLY A CA 1
ATOM 801 C C . GLY A 1 102 ? 11.482 -13.780 -24.056 1.00 78.94 102 GLY A C 1
ATOM 802 O O . GLY A 1 102 ? 10.766 -12.803 -23.822 1.00 78.94 102 GLY A O 1
ATOM 803 N N . PRO A 1 103 ? 12.653 -13.642 -24.703 1.00 76.25 103 PRO A N 1
ATOM 804 C CA . PRO A 1 103 ? 13.172 -12.349 -25.152 1.00 76.25 103 PRO A CA 1
ATOM 805 C C . PRO A 1 103 ? 12.491 -11.833 -26.429 1.00 76.25 103 PRO A C 1
ATOM 807 O O . PRO A 1 103 ? 12.705 -10.685 -26.814 1.00 76.25 103 PRO A O 1
ATOM 810 N N . GLN A 1 104 ? 11.697 -12.667 -27.105 1.00 75.19 104 GLN A N 1
ATOM 811 C CA . GLN A 1 104 ? 11.051 -12.311 -28.363 1.00 75.19 104 GLN A CA 1
ATOM 812 C C . GLN A 1 104 ? 9.676 -11.682 -28.099 1.00 75.19 104 GLN A C 1
ATOM 814 O O . GLN A 1 104 ? 8.833 -12.267 -27.427 1.00 75.19 104 GLN A O 1
ATOM 819 N N . GLY A 1 105 ? 9.459 -10.472 -28.620 1.00 80.50 105 GLY A N 1
ATOM 820 C CA . GLY A 1 105 ? 8.201 -9.730 -28.499 1.00 80.50 105 GLY A CA 1
ATOM 821 C C . GLY A 1 105 ? 8.314 -8.420 -27.715 1.00 80.50 105 GLY A C 1
ATOM 822 O O . GLY A 1 105 ? 9.384 -8.037 -27.239 1.00 80.50 105 GLY A O 1
ATOM 823 N N . LEU A 1 106 ? 7.173 -7.734 -27.576 1.00 82.25 106 LEU A N 1
ATOM 824 C CA . LEU A 1 106 ? 7.078 -6.411 -26.942 1.00 82.25 106 LEU A CA 1
ATOM 825 C C . LEU A 1 106 ? 7.624 -6.413 -25.507 1.00 82.25 106 LEU A C 1
ATOM 827 O O . LEU A 1 106 ? 8.320 -5.481 -25.118 1.00 82.25 106 LEU A O 1
ATOM 831 N N . TRP A 1 107 ? 7.364 -7.479 -24.739 1.00 84.31 107 TRP A N 1
ATOM 832 C CA . TRP A 1 107 ? 7.842 -7.598 -23.360 1.00 84.31 107 TRP A CA 1
ATOM 833 C C . TRP A 1 107 ? 9.370 -7.590 -23.284 1.00 84.31 107 TRP A C 1
ATOM 835 O O . TRP A 1 107 ? 9.934 -6.788 -22.547 1.00 84.31 107 TRP A O 1
ATOM 845 N N . GLY A 1 108 ? 10.053 -8.427 -24.071 1.00 78.44 108 GLY A N 1
ATOM 846 C CA . GLY A 1 108 ? 11.518 -8.506 -24.083 1.00 78.44 108 GLY A CA 1
ATOM 847 C C . GLY A 1 108 ? 12.194 -7.206 -24.532 1.00 78.44 108 GLY A C 1
ATOM 848 O O . GLY A 1 108 ? 13.242 -6.850 -23.999 1.00 78.44 108 GLY A O 1
ATOM 849 N N . GLN A 1 109 ? 11.558 -6.461 -25.441 1.00 80.56 109 GLN A N 1
ATOM 850 C CA . GLN A 1 109 ? 12.076 -5.203 -25.994 1.00 80.56 109 GLN A CA 1
ATOM 851 C C . GLN A 1 109 ? 11.866 -3.980 -25.082 1.00 80.56 109 GLN A C 1
ATOM 853 O O . GLN A 1 109 ? 12.565 -2.982 -25.237 1.00 80.56 109 GLN A O 1
ATOM 858 N N . MET A 1 110 ? 10.947 -4.044 -24.111 1.00 77.19 110 MET A N 1
ATOM 859 C CA . MET A 1 110 ? 10.624 -2.932 -23.199 1.00 77.19 110 MET A CA 1
ATOM 860 C C . MET A 1 110 ? 11.732 -2.588 -22.188 1.00 77.19 110 MET A C 1
ATOM 862 O O . MET A 1 110 ? 11.687 -1.528 -21.572 1.00 77.19 110 MET A O 1
ATOM 866 N N . GLY A 1 111 ? 12.727 -3.455 -21.988 1.00 79.69 111 GLY A N 1
ATOM 867 C CA . GLY A 1 111 ? 13.761 -3.265 -20.966 1.00 79.69 111 GLY A CA 1
ATOM 868 C C . GLY A 1 111 ? 13.272 -3.512 -19.529 1.00 79.69 111 GLY A C 1
ATOM 869 O O . GLY A 1 111 ? 12.080 -3.604 -19.245 1.00 79.69 111 GLY A O 1
ATOM 870 N N . LEU A 1 112 ? 14.217 -3.638 -18.593 1.00 81.69 112 LEU A N 1
ATOM 871 C CA . LEU A 1 112 ? 13.944 -4.131 -17.235 1.00 81.69 112 LEU A CA 1
ATOM 872 C C . LEU A 1 112 ? 13.033 -3.207 -16.404 1.00 81.69 112 LEU A C 1
ATOM 874 O O . LEU A 1 112 ? 12.120 -3.675 -15.729 1.00 81.69 112 LEU A O 1
ATOM 878 N N . PHE A 1 113 ? 13.271 -1.894 -16.415 1.00 83.25 113 PHE A N 1
ATOM 879 C CA . PHE A 1 113 ? 12.563 -0.966 -15.521 1.00 83.25 113 PHE A CA 1
ATOM 880 C C . PHE A 1 113 ? 11.087 -0.750 -15.883 1.00 83.25 113 PHE A C 1
ATOM 882 O O . PHE A 1 113 ? 10.259 -0.753 -14.969 1.00 83.25 113 PHE A O 1
ATOM 889 N N . PRO A 1 114 ? 10.709 -0.619 -17.167 1.00 85.25 114 PRO A N 1
ATOM 890 C CA . PRO A 1 114 ? 9.301 -0.645 -17.557 1.00 85.25 114 PRO A CA 1
ATOM 891 C C . PRO A 1 114 ? 8.598 -1.955 -17.190 1.00 85.25 114 PRO A C 1
ATOM 893 O O . PRO A 1 114 ? 7.485 -1.914 -16.667 1.00 85.25 114 PRO A O 1
ATOM 896 N N . GLN A 1 115 ? 9.255 -3.107 -17.372 1.00 88.00 115 GLN A N 1
ATOM 897 C CA . GLN A 1 115 ? 8.711 -4.403 -16.945 1.00 88.00 115 GLN A CA 1
ATOM 898 C C . GLN A 1 115 ? 8.452 -4.425 -15.431 1.00 88.00 115 GLN A C 1
ATOM 900 O O . GLN A 1 115 ? 7.353 -4.771 -14.994 1.00 88.00 115 GLN A O 1
ATOM 905 N N . LEU A 1 116 ? 9.430 -3.991 -14.626 1.00 86.62 116 LEU A N 1
ATOM 906 C CA . LEU A 1 116 ? 9.298 -3.884 -13.168 1.00 86.62 116 LEU A CA 1
ATOM 907 C C . LEU A 1 116 ? 8.145 -2.964 -12.769 1.00 86.62 116 LEU A C 1
ATOM 909 O O . LEU A 1 116 ? 7.404 -3.273 -11.838 1.00 86.62 116 LEU A O 1
ATOM 913 N N . TRP A 1 117 ? 7.968 -1.847 -13.476 1.00 88.56 117 TRP A N 1
ATOM 914 C CA . TRP A 1 117 ? 6.882 -0.909 -13.215 1.00 88.56 117 TRP A CA 1
ATOM 915 C C . TRP A 1 117 ? 5.504 -1.518 -13.496 1.00 88.56 117 TRP A C 1
ATOM 917 O O . TRP A 1 117 ? 4.597 -1.355 -12.679 1.00 88.56 117 TRP A O 1
ATOM 927 N N . ILE A 1 118 ? 5.355 -2.264 -14.595 1.00 90.25 118 ILE A N 1
ATOM 928 C CA . ILE A 1 118 ? 4.106 -2.955 -14.948 1.00 90.25 118 ILE A CA 1
ATOM 929 C C . ILE A 1 118 ? 3.780 -4.042 -13.920 1.00 90.25 118 ILE A C 1
ATOM 931 O O . ILE A 1 118 ? 2.656 -4.090 -13.419 1.00 90.25 118 ILE A O 1
ATOM 935 N N . VAL A 1 119 ? 4.756 -4.883 -13.558 1.00 91.62 119 VAL A N 1
ATOM 936 C CA . VAL A 1 119 ? 4.558 -5.938 -12.548 1.00 91.62 119 VAL A CA 1
ATOM 937 C C . VAL A 1 119 ? 4.215 -5.332 -11.192 1.00 91.62 119 VAL A C 1
ATOM 939 O O . VAL A 1 119 ? 3.278 -5.783 -10.536 1.00 91.62 119 VAL A O 1
ATOM 942 N N . TRP A 1 120 ? 4.915 -4.272 -10.785 1.00 90.00 120 TRP A N 1
ATOM 943 C CA . TRP A 1 120 ? 4.596 -3.540 -9.563 1.00 90.00 120 TRP A CA 1
ATOM 944 C C . TRP A 1 120 ? 3.166 -2.985 -9.594 1.00 90.00 120 TRP A C 1
ATOM 946 O O . TRP A 1 120 ? 2.431 -3.100 -8.609 1.00 90.00 120 TRP A O 1
ATOM 956 N N . LEU A 1 121 ? 2.743 -2.396 -10.715 1.00 88.25 121 LEU A N 1
ATOM 957 C CA . LEU A 1 121 ? 1.395 -1.857 -10.869 1.00 88.25 121 LEU A CA 1
ATOM 958 C C . LEU A 1 121 ? 0.357 -2.978 -10.749 1.00 88.25 121 LEU A C 1
ATOM 960 O O . LEU A 1 121 ? -0.600 -2.829 -9.997 1.00 88.25 121 LEU A O 1
ATOM 964 N N . ALA A 1 122 ? 0.584 -4.125 -11.389 1.00 89.75 122 ALA A N 1
ATOM 965 C CA . ALA A 1 122 ? -0.286 -5.288 -11.259 1.00 89.75 122 ALA A CA 1
ATOM 966 C C . ALA A 1 122 ? -0.367 -5.776 -9.801 1.00 89.75 122 ALA A C 1
ATOM 968 O O . ALA A 1 122 ? -1.452 -5.816 -9.230 1.00 89.75 122 ALA A O 1
ATOM 969 N N . LEU A 1 123 ? 0.770 -6.053 -9.153 1.00 87.38 123 LEU A N 1
ATOM 970 C CA . LEU A 1 123 ? 0.815 -6.566 -7.776 1.00 87.38 123 LEU A CA 1
ATOM 971 C C . LEU A 1 123 ? 0.209 -5.591 -6.757 1.00 87.38 123 LEU A C 1
ATOM 973 O O . LEU A 1 123 ? -0.523 -5.995 -5.849 1.00 87.38 123 LEU A O 1
ATOM 977 N N . SER A 1 124 ? 0.494 -4.296 -6.896 1.00 84.38 124 SER A N 1
ATOM 978 C CA . SER A 1 124 ? -0.056 -3.272 -6.005 1.00 84.38 124 SER A CA 1
ATOM 979 C C . SER A 1 124 ? -1.575 -3.166 -6.144 1.00 84.38 124 SER A C 1
ATOM 981 O O . SER A 1 124 ? -2.282 -3.115 -5.135 1.00 84.38 124 SER A O 1
ATOM 983 N N . LYS A 1 125 ? -2.100 -3.206 -7.372 1.00 86.38 125 LYS A N 1
ATOM 984 C CA . LYS A 1 125 ? -3.543 -3.160 -7.629 1.00 86.38 125 LYS A CA 1
ATOM 985 C C . LYS A 1 125 ? -4.253 -4.451 -7.229 1.00 86.38 125 LYS A C 1
ATOM 987 O O . LYS A 1 125 ? -5.374 -4.356 -6.735 1.00 86.38 125 LYS A O 1
ATOM 992 N N . THR A 1 126 ? -3.606 -5.612 -7.326 1.00 88.75 126 THR A N 1
ATOM 993 C CA . THR A 1 126 ? -4.160 -6.887 -6.841 1.00 88.75 126 THR A CA 1
ATOM 994 C C . THR A 1 126 ? -4.418 -6.852 -5.339 1.00 88.75 126 THR A C 1
ATOM 996 O O . THR A 1 126 ? -5.506 -7.212 -4.907 1.00 88.75 126 THR A O 1
ATOM 999 N N . ASN A 1 127 ? -3.480 -6.344 -4.534 1.00 84.38 127 ASN A N 1
ATOM 1000 C CA . ASN A 1 127 ? -3.698 -6.214 -3.087 1.00 84.38 127 ASN A CA 1
ATOM 1001 C C . ASN A 1 127 ? -4.875 -5.281 -2.762 1.00 84.38 127 ASN A C 1
ATOM 1003 O O . ASN A 1 127 ? -5.706 -5.584 -1.908 1.00 84.38 127 ASN A O 1
ATOM 1007 N N . VAL A 1 128 ? -4.984 -4.160 -3.480 1.00 86.75 128 VAL A N 1
ATOM 1008 C CA . VAL A 1 128 ? -6.115 -3.231 -3.332 1.00 86.75 128 VAL A CA 1
ATOM 1009 C C . VAL A 1 128 ? -7.435 -3.895 -3.740 1.00 86.75 128 VAL A C 1
ATOM 1011 O O . VAL A 1 128 ? -8.447 -3.686 -3.074 1.00 86.75 128 VAL A O 1
ATOM 1014 N N . PHE A 1 129 ? -7.424 -4.712 -4.794 1.00 90.19 129 PHE A N 1
ATOM 1015 C CA . PHE A 1 129 ? -8.580 -5.483 -5.244 1.00 90.19 129 PHE A CA 1
ATOM 1016 C C . PHE A 1 129 ? -9.016 -6.519 -4.213 1.00 90.19 129 PHE A C 1
ATOM 1018 O O . PHE A 1 129 ? -10.182 -6.516 -3.832 1.00 90.19 129 PHE A O 1
ATOM 1025 N N . LEU A 1 130 ? -8.094 -7.333 -3.698 1.00 91.25 130 LEU A N 1
ATOM 1026 C CA . LEU A 1 130 ? -8.397 -8.343 -2.683 1.00 91.25 130 LEU A CA 1
ATOM 1027 C C . LEU A 1 130 ? -8.974 -7.714 -1.412 1.00 91.25 130 LEU A C 1
ATOM 1029 O O . LEU A 1 130 ? -9.968 -8.209 -0.892 1.00 91.25 130 LEU A O 1
ATOM 1033 N N . ASN A 1 131 ? -8.422 -6.584 -0.962 1.00 88.38 131 ASN A N 1
ATOM 1034 C CA . ASN A 1 131 ? -8.934 -5.868 0.209 1.00 88.38 131 ASN A CA 1
ATOM 1035 C C . ASN A 1 131 ? -10.336 -5.279 -0.010 1.00 88.38 131 ASN A C 1
ATOM 1037 O O . ASN A 1 131 ? -11.142 -5.227 0.913 1.00 88.38 131 ASN A O 1
ATOM 1041 N N . ARG A 1 132 ? -10.653 -4.816 -1.223 1.00 89.56 132 ARG A N 1
ATOM 1042 C CA . ARG A 1 132 ? -11.998 -4.305 -1.540 1.00 89.56 132 ARG A CA 1
ATOM 1043 C C . ARG A 1 132 ? -13.000 -5.426 -1.741 1.00 89.56 132 ARG A C 1
ATOM 1045 O O . ARG A 1 132 ? -14.154 -5.275 -1.356 1.00 89.56 132 ARG A O 1
ATOM 1052 N N . LEU A 1 133 ? -12.554 -6.539 -2.315 1.00 91.25 133 LEU A N 1
ATOM 1053 C CA . LEU A 1 133 ? -13.353 -7.741 -2.460 1.00 91.25 133 LEU A CA 1
ATOM 1054 C C . LEU A 1 133 ? -13.699 -8.312 -1.084 1.00 91.25 133 LEU A C 1
ATOM 1056 O O . LEU A 1 133 ? -14.869 -8.564 -0.823 1.00 91.25 133 LEU A O 1
ATOM 1060 N N . SER A 1 134 ? -12.722 -8.447 -0.182 1.00 91.62 134 SER A N 1
ATOM 1061 C CA . SER A 1 134 ? -12.968 -8.917 1.185 1.00 91.62 134 SER A CA 1
ATOM 1062 C C . SER A 1 134 ? -13.907 -7.978 1.939 1.00 91.62 134 SER A C 1
ATOM 1064 O O . SER A 1 134 ? -14.857 -8.439 2.562 1.00 91.62 134 SER A O 1
ATOM 1066 N N . PHE A 1 135 ? -13.714 -6.665 1.812 1.00 89.75 135 PHE A N 1
ATOM 1067 C CA . PHE A 1 135 ? -14.603 -5.669 2.402 1.00 89.75 135 PHE A CA 1
ATOM 1068 C C . PHE A 1 135 ? -16.046 -5.772 1.883 1.00 89.75 135 PHE A C 1
ATOM 1070 O O . PHE A 1 135 ? -16.991 -5.738 2.674 1.00 89.75 135 PHE A O 1
ATOM 1077 N N . TRP A 1 136 ? -16.231 -5.943 0.571 1.00 91.00 136 TRP A N 1
ATOM 1078 C CA . TRP A 1 136 ? -17.553 -6.165 -0.013 1.00 91.00 136 TRP A CA 1
ATOM 1079 C C . TRP A 1 136 ? -18.181 -7.470 0.493 1.00 91.00 136 TRP A C 1
ATOM 1081 O O . TRP A 1 136 ? -19.313 -7.448 0.968 1.00 91.00 136 TRP A O 1
ATOM 1091 N N . MET A 1 137 ? -17.431 -8.576 0.502 1.00 90.38 137 MET A N 1
ATOM 1092 C CA . MET 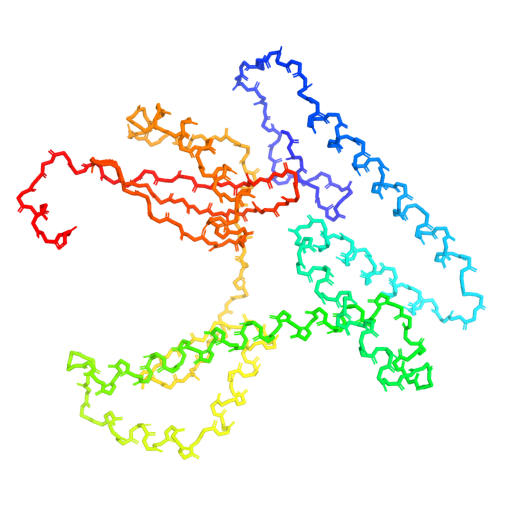A 1 137 ? -17.905 -9.873 1.002 1.00 90.38 137 MET A CA 1
ATOM 1093 C C . MET A 1 137 ? -18.334 -9.806 2.471 1.00 90.38 137 MET A C 1
ATOM 1095 O O . MET A 1 137 ? -19.405 -10.300 2.816 1.00 90.38 137 MET A O 1
ATOM 1099 N N . VAL A 1 138 ? -17.543 -9.153 3.329 1.00 91.25 138 VAL A N 1
ATOM 1100 C CA . VAL A 1 138 ? -17.897 -8.929 4.739 1.00 91.25 138 VAL A CA 1
ATOM 1101 C C . VAL A 1 138 ? -19.164 -8.084 4.847 1.00 91.25 138 VAL A C 1
ATOM 1103 O O . VAL A 1 138 ? -20.035 -8.415 5.639 1.00 91.25 138 VAL A O 1
ATOM 1106 N N . SER A 1 139 ? -19.314 -7.047 4.023 1.00 88.62 139 SER A N 1
ATOM 1107 C CA . SER A 1 139 ? -20.515 -6.199 4.034 1.00 88.62 139 SER A CA 1
ATOM 1108 C C . SER A 1 139 ? -21.781 -6.969 3.639 1.00 88.62 139 SER A C 1
ATOM 1110 O O . SER A 1 139 ? -22.841 -6.773 4.228 1.00 88.62 139 SER A O 1
ATOM 1112 N N . VAL A 1 140 ? -21.686 -7.866 2.653 1.00 89.44 140 VAL A N 1
ATOM 1113 C CA . VAL A 1 140 ? -22.797 -8.755 2.274 1.00 89.44 140 VAL A CA 1
ATOM 1114 C C . VAL A 1 140 ? -23.099 -9.740 3.401 1.00 89.44 140 VAL A C 1
ATOM 1116 O O . VAL A 1 140 ? -24.258 -9.917 3.777 1.00 89.44 140 VAL A O 1
ATOM 1119 N N . TRP A 1 141 ? -22.056 -10.339 3.974 1.00 89.81 141 TRP A N 1
ATOM 1120 C CA . TRP A 1 141 ? -22.160 -11.280 5.085 1.00 89.81 141 TRP A CA 1
ATOM 1121 C C . TRP A 1 141 ? -22.869 -10.659 6.295 1.00 89.81 141 TRP A C 1
ATOM 1123 O O . TRP A 1 141 ? -23.805 -11.256 6.830 1.00 89.81 141 TRP A O 1
ATOM 1133 N N . THR A 1 142 ? -22.489 -9.442 6.695 1.00 89.19 142 THR A N 1
ATOM 1134 C CA . THR A 1 142 ? -23.082 -8.767 7.857 1.00 89.19 142 THR A CA 1
ATOM 1135 C C . THR A 1 142 ? -24.549 -8.416 7.637 1.00 89.19 142 THR A C 1
ATOM 1137 O O . THR A 1 142 ? -25.349 -8.600 8.547 1.00 89.19 142 THR A O 1
ATOM 1140 N N . ILE A 1 143 ? -24.950 -7.994 6.437 1.00 87.50 143 ILE A N 1
ATOM 1141 C CA . ILE A 1 143 ? -26.352 -7.641 6.143 1.00 87.50 143 ILE A CA 1
ATOM 1142 C C . ILE A 1 143 ? -27.278 -8.861 6.152 1.00 87.50 143 ILE A C 1
ATOM 1144 O O . ILE A 1 143 ? -28.459 -8.750 6.491 1.00 87.50 143 ILE A O 1
ATOM 1148 N N . VAL A 1 144 ? -26.762 -10.029 5.768 1.00 86.19 144 VAL A N 1
ATOM 1149 C CA . VAL A 1 144 ? -27.550 -11.265 5.727 1.00 86.19 144 VAL A CA 1
ATOM 1150 C C . VAL A 1 144 ? -27.649 -11.907 7.110 1.00 86.19 144 VAL A C 1
ATOM 1152 O O . VAL A 1 144 ? -28.739 -12.325 7.505 1.00 86.19 144 VAL A O 1
ATOM 1155 N N . LEU A 1 145 ? -26.534 -11.989 7.841 1.00 87.12 145 LEU A N 1
ATOM 1156 C CA . LEU A 1 145 ? -26.453 -12.782 9.070 1.00 87.12 145 LEU A CA 1
ATOM 1157 C C . LEU A 1 145 ? -26.675 -11.982 10.345 1.00 87.12 145 LEU A C 1
ATOM 1159 O O . LEU A 1 145 ? -27.195 -12.539 11.310 1.00 87.12 145 LEU A O 1
ATOM 1163 N N . GLN A 1 146 ? -26.307 -10.700 10.374 1.00 88.69 146 GLN A N 1
ATOM 1164 C CA . GLN A 1 146 ? -26.436 -9.915 11.591 1.00 88.69 146 GLN A CA 1
ATOM 1165 C C . GLN A 1 146 ? -27.883 -9.427 11.739 1.00 88.69 146 GLN A C 1
ATOM 1167 O O . GLN A 1 146 ? -28.332 -8.596 10.946 1.00 88.69 146 GLN A O 1
ATOM 1172 N N . PRO A 1 147 ? -28.628 -9.865 12.772 1.00 80.38 147 PRO A N 1
ATOM 1173 C CA . PRO A 1 147 ? -30.041 -9.520 12.914 1.00 80.38 147 PRO A CA 1
ATOM 1174 C C . PRO A 1 147 ? -30.265 -8.014 13.097 1.00 80.38 147 PRO A C 1
ATOM 1176 O O . PRO A 1 147 ? -31.294 -7.506 12.669 1.00 80.38 147 PRO A O 1
ATOM 1179 N N . SER A 1 148 ? -29.290 -7.288 13.659 1.00 81.81 148 SER A N 1
ATOM 1180 C CA . SER A 1 148 ? -29.351 -5.829 13.820 1.00 81.81 148 SER A CA 1
ATOM 1181 C C . SER A 1 148 ? -29.133 -5.043 12.523 1.00 81.81 148 SER A C 1
ATOM 1183 O O . SER A 1 148 ? -29.522 -3.882 12.452 1.00 81.81 148 SER A O 1
ATOM 1185 N N . GLN A 1 149 ? -28.523 -5.652 11.501 1.00 79.69 149 GLN A N 1
ATOM 1186 C CA . GLN A 1 149 ? -28.306 -5.036 10.184 1.00 79.69 149 GLN A CA 1
ATOM 1187 C C . GLN A 1 149 ? -29.222 -5.619 9.099 1.00 79.69 149 GLN A C 1
ATOM 1189 O O . GLN A 1 149 ? -29.233 -5.133 7.965 1.00 79.69 149 GLN A O 1
ATOM 1194 N N . ARG A 1 150 ? -30.013 -6.645 9.438 1.00 81.75 150 ARG A N 1
ATOM 1195 C CA . ARG A 1 150 ? -30.958 -7.286 8.530 1.00 81.75 150 ARG A CA 1
ATOM 1196 C C . ARG A 1 150 ? -32.198 -6.416 8.371 1.00 81.75 150 ARG A C 1
ATOM 1198 O O . ARG A 1 150 ? -32.928 -6.181 9.327 1.00 81.75 150 ARG A O 1
ATOM 1205 N N . PHE A 1 151 ? -32.482 -6.004 7.144 1.00 83.69 151 PHE A N 1
ATOM 1206 C CA . PHE A 1 151 ? -33.713 -5.293 6.804 1.00 83.69 151 PHE A CA 1
ATOM 1207 C C . PHE A 1 151 ? -34.628 -6.140 5.917 1.00 83.69 151 PHE A C 1
ATOM 1209 O O . PHE A 1 151 ? -34.208 -7.146 5.335 1.00 83.69 151 PHE A O 1
ATOM 1216 N N . ASN A 1 152 ? -35.889 -5.717 5.809 1.00 79.44 152 ASN A N 1
ATOM 1217 C CA . ASN A 1 152 ? -36.912 -6.359 4.985 1.00 79.44 152 ASN A CA 1
ATOM 1218 C C . ASN A 1 152 ? -36.530 -6.245 3.499 1.00 79.44 152 ASN A C 1
ATOM 1220 O O . ASN A 1 152 ? -36.844 -5.255 2.847 1.00 79.44 152 ASN A O 1
ATOM 1224 N N . GLY A 1 153 ? -35.790 -7.231 2.986 1.00 83.81 153 GLY A N 1
ATOM 1225 C CA . GLY A 1 153 ? -35.256 -7.230 1.619 1.00 83.81 153 GLY A CA 1
ATOM 1226 C C . GLY A 1 153 ? -33.813 -7.723 1.479 1.00 83.81 153 GLY A C 1
ATOM 1227 O O . GLY A 1 153 ? -33.341 -7.861 0.353 1.00 83.81 153 GLY A O 1
ATOM 1228 N N . SER A 1 154 ? -33.115 -8.045 2.575 1.00 86.00 154 SER A N 1
ATOM 1229 C CA . SER A 1 154 ? -31.713 -8.499 2.526 1.00 86.00 154 SER A CA 1
ATOM 1230 C C . SER A 1 154 ? -31.491 -9.722 1.622 1.00 86.00 154 SER A C 1
ATOM 1232 O O . SER A 1 154 ? -30.530 -9.758 0.858 1.00 86.00 154 SER A O 1
ATOM 1234 N N . ILE A 1 155 ? -32.412 -10.692 1.639 1.00 87.12 155 ILE A N 1
ATOM 1235 C CA . ILE A 1 155 ? -32.351 -11.887 0.780 1.00 87.12 155 ILE A CA 1
ATOM 1236 C C . ILE A 1 155 ? -32.556 -11.516 -0.695 1.00 87.12 155 ILE A C 1
ATOM 1238 O O . ILE A 1 155 ? -31.825 -11.999 -1.557 1.00 87.12 155 ILE A O 1
ATOM 1242 N N . ALA A 1 156 ? -33.506 -10.626 -0.997 1.00 89.88 156 ALA A N 1
ATOM 1243 C CA . ALA A 1 156 ? -33.751 -10.178 -2.368 1.00 89.88 156 ALA A CA 1
ATOM 1244 C C . ALA A 1 156 ? -32.526 -9.446 -2.943 1.00 89.88 156 ALA A C 1
ATOM 1246 O O . ALA A 1 156 ? -32.156 -9.653 -4.097 1.00 89.88 156 ALA A O 1
ATOM 1247 N N . LEU A 1 157 ? -31.843 -8.649 -2.117 1.00 87.81 157 LEU A N 1
ATOM 1248 C CA . LEU A 1 157 ? -30.600 -7.985 -2.504 1.00 87.81 157 LEU A CA 1
ATOM 1249 C C . LEU A 1 157 ? -29.420 -8.935 -2.651 1.00 87.81 157 LEU A C 1
ATOM 1251 O O . LEU A 1 157 ? -28.575 -8.690 -3.506 1.00 87.81 157 LEU A O 1
ATOM 1255 N N . LEU A 1 158 ? -29.349 -10.012 -1.868 1.00 90.12 158 LEU A N 1
ATOM 1256 C CA . LEU A 1 158 ? -28.349 -11.057 -2.080 1.00 90.12 158 LEU A CA 1
ATOM 1257 C C . LEU A 1 158 ? -28.549 -11.719 -3.449 1.00 90.12 158 LEU A C 1
ATOM 1259 O O . LEU A 1 158 ? -27.594 -11.854 -4.209 1.00 90.12 158 LEU A O 1
ATOM 1263 N N . VAL A 1 159 ? -29.792 -12.069 -3.795 1.00 91.62 159 VAL A N 1
ATOM 1264 C CA . VAL A 1 159 ? -30.128 -12.642 -5.110 1.00 91.62 159 VAL A CA 1
ATOM 1265 C C . VAL A 1 159 ? -29.777 -11.666 -6.236 1.00 91.62 159 VAL A C 1
ATOM 1267 O O . VAL A 1 159 ? -29.146 -12.064 -7.214 1.00 91.62 159 VAL A O 1
ATOM 1270 N N . LEU A 1 160 ? -30.104 -10.379 -6.079 1.00 91.00 160 LEU A N 1
ATOM 1271 C CA . LEU A 1 160 ? -29.737 -9.335 -7.038 1.00 91.00 160 LEU A CA 1
ATOM 1272 C C . LEU A 1 160 ? -28.214 -9.215 -7.202 1.00 91.00 160 LEU A C 1
ATOM 1274 O O . LEU A 1 160 ? -27.726 -9.079 -8.321 1.00 91.00 160 LEU A O 1
ATOM 1278 N N . GLN A 1 161 ? -27.459 -9.294 -6.105 1.00 90.00 161 GLN A N 1
ATOM 1279 C CA . GLN A 1 161 ? -25.997 -9.236 -6.121 1.00 90.00 161 GLN A CA 1
ATOM 1280 C C . GLN A 1 161 ? -25.349 -10.448 -6.779 1.00 90.00 161 GLN A C 1
ATOM 1282 O O . GLN A 1 161 ? -24.352 -10.289 -7.479 1.00 90.00 161 GLN A O 1
ATOM 1287 N N . LEU A 1 162 ? -25.929 -11.636 -6.615 1.00 90.81 162 LEU A N 1
ATOM 1288 C CA . LEU A 1 162 ? -25.480 -12.838 -7.314 1.00 90.81 162 LEU A CA 1
ATOM 1289 C C . LEU A 1 162 ? -25.777 -12.760 -8.817 1.00 90.81 162 LEU A C 1
ATOM 1291 O O . LEU A 1 162 ? -24.927 -13.125 -9.625 1.00 90.81 162 LEU A O 1
ATOM 1295 N N . LEU A 1 163 ? -26.941 -12.229 -9.203 1.00 94.12 163 LEU A N 1
ATOM 1296 C CA . LEU A 1 163 ? -27.328 -12.077 -10.609 1.00 94.12 163 LEU A CA 1
ATOM 1297 C C . LEU A 1 163 ? -26.500 -10.995 -11.327 1.00 94.12 163 LEU A C 1
ATOM 1299 O O . LEU A 1 163 ? -26.113 -11.171 -12.480 1.00 94.12 163 LEU A O 1
ATOM 1303 N N . LEU A 1 164 ? -26.181 -9.898 -10.635 1.00 92.94 164 LEU A N 1
ATOM 1304 C CA . LEU A 1 164 ? -25.364 -8.785 -11.135 1.00 92.94 164 LEU A CA 1
ATOM 1305 C C . LEU A 1 164 ? -23.888 -8.871 -10.701 1.00 92.94 164 LEU A C 1
ATOM 1307 O O . LEU A 1 164 ? -23.159 -7.881 -10.774 1.00 92.94 164 LEU A O 1
ATOM 1311 N N . LEU A 1 165 ? -23.410 -10.049 -10.294 1.00 91.31 165 LEU A N 1
ATOM 1312 C CA . LEU A 1 165 ? -22.022 -10.268 -9.880 1.00 91.31 165 LEU A CA 1
ATOM 1313 C C . LEU A 1 165 ? -20.969 -9.719 -10.867 1.00 91.31 165 LEU A C 1
ATOM 1315 O O . LEU A 1 165 ? -20.056 -9.025 -10.407 1.00 91.31 165 LEU A O 1
ATOM 1319 N N . PRO A 1 166 ? -21.054 -9.956 -12.199 1.00 92.88 166 PRO A N 1
ATOM 1320 C CA . PRO A 1 166 ? -20.043 -9.435 -13.122 1.00 92.88 166 PRO A CA 1
ATOM 1321 C C . PRO A 1 166 ? -20.012 -7.902 -13.149 1.00 92.88 166 PRO A C 1
ATOM 1323 O O . PRO A 1 166 ? -18.939 -7.310 -13.273 1.00 92.88 166 PRO A O 1
ATOM 1326 N N . LEU A 1 167 ? -21.166 -7.251 -12.966 1.00 92.19 167 LEU A N 1
ATOM 1327 C CA . LEU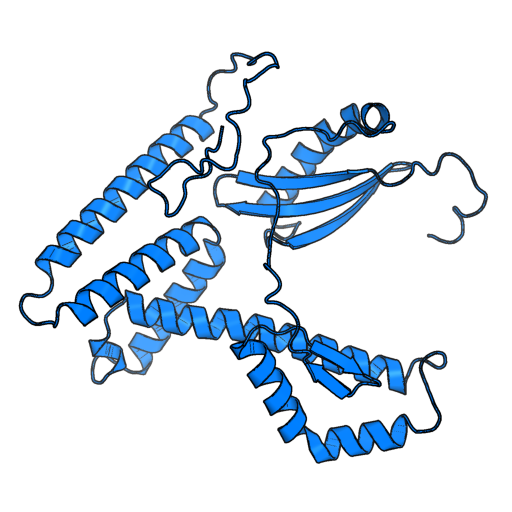 A 1 167 ? -21.260 -5.797 -12.883 1.00 92.19 167 LEU A CA 1
ATOM 1328 C C . LEU A 1 167 ? -20.566 -5.282 -11.616 1.00 92.19 167 LEU A C 1
ATOM 1330 O O . LEU A 1 167 ? -19.752 -4.364 -11.693 1.00 92.19 167 LEU A O 1
ATOM 1334 N N . PHE A 1 168 ? -20.823 -5.892 -10.458 1.00 90.88 168 PHE A N 1
ATOM 1335 C CA . PHE A 1 168 ? -20.196 -5.476 -9.201 1.00 90.88 168 PHE A CA 1
ATOM 1336 C C . PHE A 1 168 ? -18.687 -5.730 -9.175 1.00 90.88 168 PHE A C 1
ATOM 1338 O O . PHE A 1 168 ? -17.935 -4.880 -8.696 1.00 90.88 168 PHE A O 1
ATOM 1345 N N . LEU A 1 169 ? -18.216 -6.824 -9.777 1.00 92.06 169 LEU A N 1
ATOM 1346 C CA . LEU A 1 169 ? -16.786 -7.054 -9.990 1.00 92.06 169 LEU A CA 1
ATOM 1347 C C . LEU A 1 169 ? -16.162 -5.969 -10.873 1.00 92.06 169 LEU A C 1
ATOM 1349 O O . LEU A 1 169 ? -15.102 -5.447 -10.527 1.00 92.06 169 LEU A O 1
ATOM 1353 N N . ALA A 1 170 ? -16.824 -5.575 -11.965 1.00 91.56 170 ALA A N 1
ATOM 1354 C CA . ALA A 1 170 ? -16.353 -4.486 -12.819 1.00 91.56 170 ALA A CA 1
ATOM 1355 C C . ALA A 1 170 ? -16.268 -3.154 -12.053 1.00 91.56 170 ALA A C 1
ATOM 1357 O O . ALA A 1 170 ? -15.275 -2.435 -12.177 1.00 91.56 170 ALA A O 1
ATOM 1358 N N . VAL A 1 171 ? -17.253 -2.857 -11.199 1.00 90.12 171 VAL A N 1
ATOM 1359 C CA . VAL A 1 171 ? -17.250 -1.672 -10.326 1.00 90.12 171 VAL A CA 1
ATOM 1360 C C . VAL A 1 171 ? -16.081 -1.712 -9.336 1.00 90.12 171 VAL A C 1
ATOM 1362 O O . VAL A 1 171 ? -15.368 -0.716 -9.181 1.00 90.12 171 VAL A O 1
ATOM 1365 N N . ILE A 1 172 ? -15.815 -2.862 -8.709 1.00 90.81 172 ILE A N 1
ATOM 1366 C CA . ILE A 1 172 ? -14.670 -3.033 -7.804 1.00 90.81 172 ILE A CA 1
ATOM 1367 C C . ILE A 1 172 ? -13.352 -2.834 -8.569 1.00 90.81 172 ILE A C 1
ATOM 1369 O O . ILE A 1 172 ? -12.496 -2.079 -8.105 1.00 90.81 172 ILE A O 1
ATOM 1373 N N . ILE A 1 173 ? -13.190 -3.420 -9.757 1.00 91.00 173 ILE A N 1
ATOM 1374 C CA . ILE A 1 173 ? -11.983 -3.252 -10.585 1.00 91.00 173 ILE A CA 1
ATOM 1375 C C . ILE A 1 173 ? -11.782 -1.782 -10.970 1.00 91.00 173 ILE A C 1
ATOM 1377 O O . ILE A 1 173 ? -10.695 -1.239 -10.758 1.00 91.00 173 ILE A O 1
ATOM 1381 N N . ALA A 1 174 ? -12.825 -1.112 -11.468 1.00 88.88 174 ALA A N 1
ATOM 1382 C CA . ALA A 1 174 ? -12.773 0.307 -11.816 1.00 88.88 174 ALA A CA 1
ATOM 1383 C C . ALA A 1 174 ? -12.349 1.153 -10.607 1.00 88.88 174 ALA A C 1
ATOM 1385 O O . ALA A 1 174 ? -11.458 2.001 -10.703 1.00 88.88 174 ALA A O 1
ATOM 1386 N N . SER A 1 175 ? -12.904 0.849 -9.433 1.00 87.88 175 SER A N 1
ATOM 1387 C CA . SER A 1 175 ? -12.546 1.527 -8.193 1.00 87.88 175 SER A CA 1
ATOM 1388 C C . SER A 1 175 ? -11.066 1.320 -7.816 1.00 87.88 175 SER A C 1
ATOM 1390 O O . SER A 1 175 ? -10.421 2.270 -7.366 1.00 87.88 175 SER A O 1
ATOM 1392 N N . CYS A 1 176 ? -10.486 0.133 -8.044 1.00 87.44 176 CYS A N 1
ATOM 1393 C CA . CYS A 1 176 ? -9.061 -0.138 -7.813 1.00 87.44 176 CYS A CA 1
ATOM 1394 C C . CYS A 1 176 ? -8.153 0.654 -8.752 1.00 87.44 176 CYS A C 1
ATOM 1396 O O . CYS A 1 176 ? -7.114 1.172 -8.324 1.00 87.44 176 CYS A O 1
ATOM 1398 N N . VAL A 1 177 ? -8.521 0.729 -10.033 1.00 84.94 177 VAL A N 1
ATOM 1399 C CA . VAL A 1 177 ? -7.745 1.442 -11.055 1.00 84.94 177 VAL A CA 1
ATOM 1400 C C . VAL A 1 177 ? -7.701 2.928 -10.716 1.00 84.94 177 VAL A C 1
ATOM 1402 O O . VAL A 1 177 ? -6.605 3.473 -10.563 1.00 84.94 177 VAL A O 1
ATOM 1405 N N . ILE A 1 178 ? -8.868 3.536 -10.483 1.00 82.94 178 ILE A N 1
ATOM 1406 C CA . ILE A 1 178 ? -9.005 4.973 -10.198 1.00 82.94 178 ILE A CA 1
ATOM 1407 C C . ILE A 1 178 ? -8.508 5.314 -8.780 1.00 82.94 178 ILE A C 1
ATOM 1409 O O . ILE A 1 178 ? -8.026 6.414 -8.533 1.00 82.94 178 ILE A O 1
ATOM 1413 N N . GLY A 1 179 ? -8.565 4.364 -7.842 1.00 78.81 179 GLY A N 1
ATOM 1414 C CA . GLY A 1 179 ? -8.163 4.576 -6.449 1.00 78.81 179 GLY A CA 1
ATOM 1415 C C . GLY A 1 179 ? -9.241 5.229 -5.578 1.00 78.81 179 GLY A C 1
ATOM 1416 O O . GLY A 1 179 ? -8.925 5.745 -4.511 1.00 78.81 179 GLY A O 1
ATOM 1417 N N . LEU A 1 180 ? -10.510 5.186 -5.995 1.00 83.00 180 LEU A N 1
ATOM 1418 C CA . LEU A 1 180 ? -11.641 5.767 -5.253 1.00 83.00 180 LEU A CA 1
ATOM 1419 C C . LEU A 1 180 ? -12.046 4.896 -4.063 1.00 83.00 180 LEU A C 1
ATOM 1421 O O . LEU A 1 180 ? -11.901 3.682 -4.161 1.00 83.00 180 LEU A O 1
ATOM 1425 N N . PRO A 1 181 ? -12.552 5.443 -2.949 1.00 82.19 181 PRO A N 1
ATOM 1426 C CA . PRO A 1 181 ? -13.080 4.633 -1.854 1.00 82.19 181 PRO A CA 1
ATOM 1427 C C . PRO A 1 181 ? -14.346 3.878 -2.284 1.00 82.19 181 PRO A C 1
ATOM 1429 O O . PRO A 1 181 ? -15.161 4.394 -3.047 1.00 82.19 181 PRO A O 1
ATOM 1432 N N . LEU A 1 182 ? -14.502 2.654 -1.777 1.00 84.56 182 LEU A N 1
ATOM 1433 C CA . LEU A 1 182 ? -15.689 1.829 -1.983 1.00 84.56 182 LEU A CA 1
ATOM 1434 C C . LEU A 1 182 ? -16.566 1.923 -0.732 1.00 84.56 182 LEU A C 1
ATOM 1436 O O . LEU A 1 182 ? -16.078 1.698 0.374 1.00 84.56 182 LEU A O 1
ATOM 1440 N N . ILE A 1 183 ? -17.832 2.285 -0.904 1.00 85.31 183 ILE A N 1
ATOM 1441 C CA . ILE A 1 183 ? -18.815 2.436 0.166 1.00 85.31 183 ILE A CA 1
ATOM 1442 C C . ILE A 1 183 ? -19.914 1.390 -0.061 1.00 85.31 183 ILE A C 1
ATOM 1444 O O . ILE A 1 183 ? -20.531 1.379 -1.129 1.00 85.31 183 ILE A O 1
ATOM 1448 N N . PRO A 1 184 ? -20.173 0.500 0.910 1.00 84.19 184 PRO A N 1
ATOM 1449 C CA . PRO A 1 184 ? -21.218 -0.496 0.787 1.00 84.19 184 PRO A CA 1
ATOM 1450 C C . PRO A 1 184 ? -22.549 0.144 1.199 1.00 84.19 184 PRO A C 1
ATOM 1452 O O . PRO A 1 184 ? -22.829 0.303 2.387 1.00 84.19 184 PRO A O 1
ATOM 1455 N N . ILE A 1 185 ? -23.383 0.522 0.232 1.00 85.94 185 ILE A N 1
ATOM 1456 C CA . ILE A 1 185 ? -24.740 1.013 0.508 1.00 85.94 185 ILE A CA 1
ATOM 1457 C C . ILE A 1 185 ? -25.661 -0.200 0.492 1.00 85.94 185 ILE A C 1
ATOM 1459 O O . ILE A 1 185 ? -25.902 -0.781 -0.562 1.00 85.94 185 ILE A O 1
ATOM 1463 N N . TRP A 1 186 ? -26.116 -0.632 1.670 1.00 81.06 186 TRP A N 1
ATOM 1464 C CA . TRP A 1 186 ? -26.919 -1.854 1.818 1.00 81.06 186 TRP A CA 1
ATOM 1465 C C . TRP A 1 186 ? -26.285 -3.091 1.150 1.00 81.06 186 TRP A C 1
ATOM 1467 O O . TRP A 1 186 ? -26.972 -3.938 0.584 1.00 81.06 186 TRP A O 1
ATOM 1477 N N . GLY A 1 187 ? -24.953 -3.195 1.219 1.00 79.81 187 GLY A N 1
ATOM 1478 C CA . GLY A 1 187 ? -24.179 -4.316 0.670 1.00 79.81 187 GLY A CA 1
ATOM 1479 C C . GLY A 1 187 ? -23.802 -4.145 -0.799 1.00 79.81 187 GLY A C 1
ATOM 1480 O O . GLY A 1 187 ? -22.940 -4.864 -1.292 1.00 79.81 187 GLY A O 1
ATOM 1481 N N . ILE A 1 188 ? -24.370 -3.150 -1.482 1.00 85.12 188 ILE A N 1
ATOM 1482 C CA . ILE A 1 188 ? -24.036 -2.819 -2.863 1.00 85.12 188 ILE A CA 1
ATOM 1483 C C . ILE A 1 188 ? -22.729 -2.011 -2.878 1.00 85.12 188 ILE A C 1
ATOM 1485 O O . ILE A 1 188 ? -22.649 -0.973 -2.213 1.00 85.12 188 ILE A O 1
ATOM 1489 N N . PRO A 1 189 ? -21.702 -2.445 -3.630 1.00 83.88 189 PRO A N 1
ATOM 1490 C CA . PRO A 1 189 ? -20.429 -1.749 -3.701 1.00 83.88 189 PRO A CA 1
ATOM 1491 C C . PRO A 1 189 ? -20.564 -0.520 -4.610 1.00 83.88 189 PRO A C 1
ATOM 1493 O O . PRO A 1 189 ? -20.520 -0.635 -5.832 1.00 83.88 189 PRO A O 1
ATOM 1496 N N . VAL A 1 190 ? -20.724 0.667 -4.023 1.00 84.25 190 VAL A N 1
ATOM 1497 C CA . VAL A 1 190 ? -20.793 1.947 -4.748 1.00 84.25 190 VAL A CA 1
ATOM 1498 C C . VAL A 1 190 ? -19.514 2.730 -4.471 1.00 84.25 190 VAL A C 1
ATOM 1500 O O . VAL A 1 190 ? -19.075 2.819 -3.328 1.00 84.25 190 VAL A O 1
ATOM 1503 N N . PHE A 1 191 ? -18.880 3.313 -5.489 1.00 80.19 191 PHE A N 1
ATOM 1504 C CA . PHE A 1 191 ? -17.782 4.254 -5.257 1.00 80.19 191 PHE A CA 1
ATOM 1505 C C . PHE A 1 191 ? -18.298 5.688 -5.348 1.00 80.19 191 PHE A C 1
ATOM 1507 O O . PHE A 1 191 ? -19.103 6.021 -6.215 1.00 80.19 191 PHE A O 1
ATOM 1514 N N . VAL A 1 192 ? -17.814 6.549 -4.459 1.00 74.38 192 VAL A N 1
ATOM 1515 C CA . VAL A 1 192 ? -18.102 7.984 -4.508 1.00 74.38 192 VAL A CA 1
ATOM 1516 C C . VAL A 1 192 ? -16.900 8.675 -5.132 1.00 74.38 192 VAL A C 1
ATOM 1518 O O . VAL A 1 192 ? -15.766 8.488 -4.685 1.00 74.38 192 VAL A O 1
ATOM 1521 N N . LEU A 1 193 ? -17.148 9.482 -6.166 1.00 70.81 193 LEU A N 1
ATOM 1522 C CA . LEU A 1 193 ? -16.176 10.422 -6.729 1.00 70.81 193 LEU A CA 1
ATOM 1523 C C . LEU A 1 193 ? -15.968 11.575 -5.734 1.00 70.81 193 LEU A C 1
ATOM 1525 O O . LEU A 1 193 ? -16.383 12.705 -5.960 1.00 70.81 193 LEU A O 1
ATOM 1529 N N . SER A 1 194 ? -15.392 11.272 -4.574 1.00 65.12 194 SER A N 1
ATOM 1530 C CA . SER A 1 194 ? -14.962 12.283 -3.613 1.00 65.12 194 SER A CA 1
ATOM 1531 C C . SER A 1 194 ? -13.607 12.852 -4.031 1.00 65.12 194 SER A C 1
ATOM 1533 O O . SER A 1 194 ? -12.878 12.220 -4.800 1.00 65.12 194 SER A O 1
ATOM 1535 N N . PHE A 1 195 ? -13.236 14.012 -3.479 1.00 58.78 195 PHE A N 1
ATOM 1536 C CA . PHE A 1 195 ? -11.898 14.593 -3.634 1.00 58.78 195 PHE A CA 1
ATOM 1537 C C . PHE A 1 195 ? -10.797 13.525 -3.495 1.00 58.78 195 PHE A C 1
ATOM 1539 O O . PHE A 1 195 ? -10.931 12.643 -2.636 1.00 58.78 195 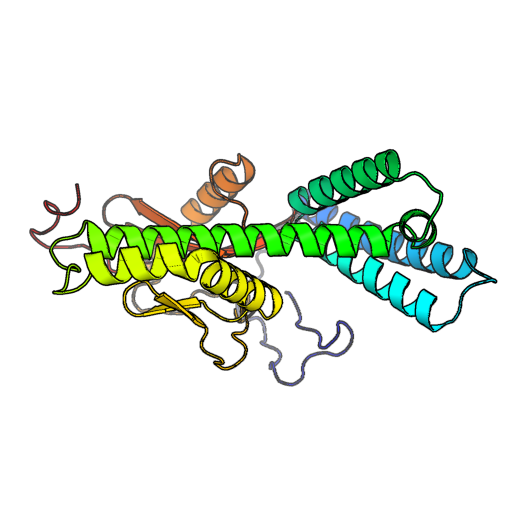PHE A O 1
ATOM 1546 N N . PRO A 1 196 ? -9.724 13.577 -4.316 1.00 56.34 196 PRO A N 1
ATOM 1547 C CA . PRO A 1 196 ? -8.642 12.603 -4.270 1.00 56.34 196 PRO A CA 1
ATOM 1548 C C . PRO A 1 196 ? -8.085 12.572 -2.854 1.00 56.34 196 PRO A C 1
ATOM 1550 O O . PRO A 1 196 ? -7.429 13.508 -2.395 1.00 56.34 196 PRO A O 1
ATOM 1553 N N . ARG A 1 197 ? -8.403 11.500 -2.129 1.00 55.03 197 ARG A N 1
ATOM 1554 C CA . ARG A 1 197 ? -7.962 11.347 -0.753 1.00 55.03 197 ARG A CA 1
ATOM 1555 C C . ARG A 1 197 ? -6.451 11.206 -0.799 1.00 55.03 197 ARG A C 1
ATOM 1557 O O . ARG A 1 197 ? -5.937 10.210 -1.306 1.00 55.03 197 ARG A O 1
ATOM 1564 N N . LEU A 1 198 ? -5.740 12.208 -0.293 1.00 55.00 198 LEU A N 1
ATOM 1565 C CA . LEU A 1 198 ? -4.302 12.107 -0.102 1.00 55.00 198 LEU A CA 1
ATOM 1566 C C . LEU A 1 198 ? -4.076 10.926 0.839 1.00 55.00 198 LEU A C 1
ATOM 1568 O O . LEU A 1 198 ? -4.462 10.969 2.005 1.00 55.00 198 LEU A O 1
ATOM 1572 N N . LEU A 1 199 ? -3.533 9.835 0.290 1.00 54.41 199 LEU A N 1
ATOM 1573 C CA . LEU A 1 199 ? -3.467 8.540 0.970 1.00 54.41 199 LEU A CA 1
ATOM 1574 C C . LEU A 1 199 ? -2.744 8.642 2.316 1.00 54.41 199 LEU A C 1
ATOM 1576 O O . LEU A 1 199 ? -3.039 7.861 3.216 1.00 54.41 199 LEU A O 1
ATOM 1580 N N . ARG A 1 200 ? -1.817 9.603 2.446 1.00 54.47 200 ARG A N 1
ATOM 1581 C CA . ARG A 1 200 ? -1.094 9.940 3.674 1.00 54.47 200 ARG A CA 1
ATOM 1582 C C . ARG A 1 200 ? -0.712 11.422 3.654 1.00 54.47 200 ARG A C 1
ATOM 1584 O O . ARG A 1 200 ? 0.199 11.806 2.928 1.00 54.47 200 ARG A O 1
ATOM 1591 N N . MET A 1 201 ? -1.398 12.245 4.442 1.00 50.09 201 MET A N 1
ATOM 1592 C CA . MET A 1 201 ? -0.905 13.565 4.847 1.00 50.09 201 MET A CA 1
ATOM 1593 C C . MET A 1 201 ? -0.549 13.488 6.319 1.00 50.09 201 MET A C 1
ATOM 1595 O O . MET A 1 201 ? -1.351 13.830 7.181 1.00 50.09 201 MET A O 1
ATOM 1599 N N . TRP A 1 202 ? 0.649 13.003 6.606 1.00 55.81 202 TRP A N 1
ATOM 1600 C CA . TRP A 1 202 ? 1.224 13.211 7.923 1.00 55.81 202 TRP A CA 1
ATOM 1601 C C . TRP A 1 202 ? 2.124 14.429 7.797 1.00 55.81 202 TRP A C 1
ATOM 1603 O O . TRP A 1 202 ? 2.977 14.435 6.902 1.00 55.81 202 TRP A O 1
ATOM 1613 N N . PRO A 1 203 ? 1.940 15.479 8.614 1.00 48.41 203 PRO A N 1
ATOM 1614 C CA . PRO A 1 203 ? 2.962 16.502 8.696 1.00 48.41 203 PRO A CA 1
ATOM 1615 C C . PRO A 1 203 ? 4.253 15.780 9.088 1.00 48.41 203 PRO A C 1
ATOM 1617 O O . PRO A 1 203 ? 4.277 15.052 10.082 1.00 48.41 203 PRO A O 1
ATOM 1620 N N . ILE A 1 204 ? 5.305 15.925 8.276 1.00 49.31 204 ILE A N 1
ATOM 1621 C CA . ILE A 1 204 ? 6.656 15.451 8.604 1.00 49.31 204 ILE A CA 1
ATOM 1622 C C . ILE A 1 204 ? 7.188 16.401 9.677 1.00 49.31 204 ILE A C 1
ATOM 1624 O O . ILE A 1 204 ? 8.117 17.172 9.468 1.00 49.31 204 ILE A O 1
ATOM 1628 N N . ASN A 1 205 ? 6.513 16.420 10.817 1.00 45.09 205 ASN A N 1
ATOM 1629 C CA . ASN A 1 205 ? 6.966 17.136 11.976 1.00 45.09 205 ASN A CA 1
ATOM 1630 C C . ASN A 1 205 ? 7.892 16.175 12.695 1.00 45.09 205 ASN A C 1
ATOM 1632 O O . ASN A 1 205 ? 7.535 15.041 13.022 1.00 45.09 205 ASN A O 1
ATOM 1636 N N . GLU A 1 206 ? 9.121 16.639 12.865 1.00 53.22 206 GLU A N 1
ATOM 1637 C CA . GLU A 1 206 ? 10.113 16.001 13.707 1.00 53.22 206 GLU A CA 1
ATOM 1638 C C . GLU A 1 206 ? 9.484 15.597 15.036 1.00 53.22 206 GLU A C 1
ATOM 1640 O O . GLU A 1 206 ? 8.629 16.324 15.534 1.00 53.22 206 GLU A O 1
ATOM 1645 N N . VAL A 1 207 ? 9.927 14.451 15.564 1.00 52.31 207 VAL A N 1
ATOM 1646 C CA . VAL A 1 207 ? 9.692 13.905 16.911 1.00 52.31 207 VAL A CA 1
ATOM 1647 C C . VAL A 1 207 ? 9.261 14.992 17.903 1.00 52.31 207 VAL A C 1
ATOM 1649 O O . VAL A 1 207 ? 10.077 15.561 18.622 1.00 52.31 207 VAL A O 1
ATOM 1652 N N . ARG A 1 208 ? 7.973 15.322 17.917 1.00 54.25 208 ARG A N 1
ATOM 1653 C CA . ARG A 1 208 ? 7.393 16.286 18.840 1.00 54.25 208 ARG A CA 1
ATOM 1654 C C . ARG A 1 208 ? 6.160 15.638 19.412 1.00 54.25 208 ARG A C 1
ATOM 1656 O O . ARG A 1 208 ? 5.213 15.314 18.697 1.00 54.25 208 ARG A O 1
ATOM 1663 N N . HIS A 1 209 ? 6.211 15.452 20.720 1.00 56.06 209 HIS A N 1
ATOM 1664 C CA . HIS A 1 209 ? 5.027 15.247 21.520 1.00 56.06 209 HIS A CA 1
ATOM 1665 C C . HIS A 1 209 ? 4.117 16.453 21.270 1.00 56.06 209 HIS A C 1
ATOM 1667 O O . HIS A 1 209 ? 4.529 17.595 21.476 1.00 56.06 209 HIS A O 1
ATOM 1673 N N . SER A 1 210 ? 2.912 16.220 20.749 1.00 58.44 210 SER A N 1
ATOM 1674 C CA . SER A 1 210 ? 1.881 17.251 20.839 1.00 58.44 210 SER A CA 1
ATOM 1675 C C . SER A 1 210 ? 1.626 17.450 22.334 1.00 58.44 210 SER A C 1
ATOM 1677 O O . SER A 1 210 ? 1.413 16.441 23.008 1.00 58.44 210 SER A O 1
ATOM 1679 N N . PRO A 1 211 ? 1.719 18.677 22.875 1.00 59.09 211 PRO A N 1
ATOM 1680 C CA . PRO A 1 211 ? 1.508 18.917 24.294 1.00 59.09 211 PRO A CA 1
ATOM 1681 C C . PRO A 1 211 ? 0.013 18.779 24.599 1.00 59.09 211 PRO A C 1
ATOM 1683 O O . PRO A 1 211 ? -0.717 19.760 24.687 1.00 59.09 211 PRO A O 1
ATOM 1686 N N . ALA A 1 212 ? -0.458 17.541 24.701 1.00 65.06 212 ALA A N 1
ATOM 1687 C CA . ALA A 1 212 ? -1.732 17.223 25.318 1.00 65.06 212 ALA A CA 1
ATOM 1688 C C . ALA A 1 212 ? -1.539 17.192 26.838 1.00 65.06 212 ALA A C 1
ATOM 1690 O O . ALA A 1 212 ? -0.457 16.845 27.320 1.00 65.06 212 ALA A O 1
ATOM 1691 N N . GLN A 1 213 ? -2.586 17.522 27.588 1.00 66.06 213 GLN A N 1
ATOM 1692 C CA . GLN A 1 213 ? -2.564 17.554 29.052 1.00 66.06 213 GLN A CA 1
ATOM 1693 C C . GLN A 1 213 ? -2.102 16.219 29.672 1.00 66.06 213 GLN A C 1
ATOM 1695 O O . GLN A 1 213 ? -1.437 16.226 30.705 1.00 66.06 213 GLN A O 1
ATOM 1700 N N . ASP A 1 214 ? -2.336 15.103 28.973 1.00 67.38 214 ASP A N 1
ATOM 1701 C CA . ASP A 1 214 ? -1.992 13.752 29.433 1.00 67.38 214 ASP A CA 1
ATOM 1702 C C . ASP A 1 214 ? -0.598 13.269 28.997 1.00 67.38 214 ASP A C 1
ATOM 1704 O O . ASP A 1 214 ? -0.144 12.199 29.396 1.00 67.38 214 ASP A O 1
ATOM 1708 N N . THR A 1 215 ? 0.129 14.053 28.195 1.00 70.75 215 THR A N 1
ATOM 1709 C CA . THR A 1 215 ? 1.482 13.709 27.714 1.00 70.75 215 THR A CA 1
ATOM 1710 C C . THR A 1 215 ? 2.458 13.284 28.824 1.00 70.75 215 THR A C 1
ATOM 1712 O O . THR A 1 215 ? 3.126 12.264 28.628 1.00 70.75 215 THR A O 1
ATOM 1715 N N . PRO A 1 216 ? 2.554 13.973 29.984 1.00 74.56 216 PRO A N 1
ATOM 1716 C CA . PRO A 1 216 ? 3.488 13.567 31.039 1.00 74.56 216 PRO A CA 1
ATOM 1717 C C . PRO A 1 216 ? 3.146 12.209 31.674 1.00 74.56 216 PRO A C 1
ATOM 1719 O O . PRO A 1 216 ? 4.042 11.541 32.182 1.00 74.56 216 PRO A O 1
ATOM 1722 N N . LEU A 1 217 ? 1.887 11.753 31.612 1.00 74.94 217 LEU A N 1
ATOM 1723 C CA . LEU A 1 217 ? 1.485 10.439 32.137 1.00 74.94 217 LEU A CA 1
ATOM 1724 C C . LEU A 1 217 ? 2.009 9.281 31.276 1.00 74.94 217 LEU A C 1
ATOM 1726 O O . LEU A 1 217 ? 2.290 8.202 31.795 1.00 74.94 217 LEU A O 1
ATOM 1730 N N . PHE A 1 218 ? 2.158 9.499 29.967 1.00 77.00 218 PHE A N 1
ATOM 1731 C CA . PHE A 1 218 ? 2.599 8.474 29.015 1.00 77.00 218 PHE A CA 1
ATOM 1732 C C . PHE A 1 218 ? 4.080 8.584 28.625 1.00 77.00 218 PHE A C 1
ATOM 1734 O O . PHE A 1 218 ? 4.615 7.662 28.004 1.00 77.00 218 PHE A O 1
ATOM 1741 N N . GLU A 1 219 ? 4.767 9.673 28.979 1.00 79.00 219 GLU A N 1
ATOM 1742 C CA . GLU A 1 219 ? 6.165 9.915 28.596 1.00 79.00 219 GLU A CA 1
ATOM 1743 C C . GLU A 1 219 ? 7.120 8.766 28.999 1.00 79.00 219 GLU A C 1
ATOM 1745 O O . GLU A 1 219 ? 7.849 8.275 28.125 1.00 79.00 219 GLU A O 1
ATOM 1750 N N . PRO A 1 220 ? 7.084 8.231 30.241 1.00 78.62 220 PRO A N 1
ATOM 1751 C CA . PRO A 1 220 ? 7.965 7.124 30.635 1.00 78.62 220 PRO A CA 1
ATOM 1752 C C . PRO A 1 220 ? 7.641 5.811 29.901 1.00 78.62 220 PRO A C 1
ATOM 1754 O O . PRO A 1 220 ? 8.529 4.995 29.621 1.00 78.62 220 PRO A O 1
ATOM 1757 N N . PHE A 1 221 ? 6.363 5.615 29.564 1.00 81.44 221 PHE A N 1
ATOM 1758 C CA . PHE A 1 221 ? 5.866 4.430 28.872 1.00 81.44 221 PHE A CA 1
ATOM 1759 C C . PHE A 1 221 ? 6.287 4.423 27.398 1.00 81.44 221 PHE A C 1
ATOM 1761 O O . PHE A 1 221 ? 6.786 3.412 26.897 1.00 81.44 221 PHE A O 1
ATOM 1768 N N . PHE A 1 222 ? 6.183 5.561 26.703 1.00 82.50 222 PHE A N 1
ATOM 1769 C CA . PHE A 1 222 ? 6.532 5.663 25.283 1.00 82.50 222 PHE A CA 1
ATOM 1770 C C . PHE A 1 222 ? 8.007 5.375 24.992 1.00 82.50 222 PHE A C 1
ATOM 1772 O O . PHE A 1 222 ? 8.316 4.813 23.937 1.00 82.50 222 PHE A O 1
ATOM 1779 N N . GLY A 1 223 ? 8.918 5.693 25.917 1.00 80.19 223 GLY A N 1
ATOM 1780 C CA . GLY A 1 223 ? 10.339 5.361 25.776 1.00 80.19 223 GLY A CA 1
ATOM 1781 C C . GLY A 1 223 ? 10.581 3.854 25.630 1.00 80.19 223 GLY A C 1
ATOM 1782 O O . GLY A 1 223 ? 11.226 3.412 24.673 1.00 80.19 223 GLY A O 1
ATOM 1783 N N . HIS A 1 224 ? 10.006 3.061 26.536 1.00 83.88 224 HIS A N 1
ATOM 1784 C CA . HIS A 1 224 ? 10.097 1.597 26.518 1.00 83.88 224 HIS A CA 1
ATOM 1785 C C . HIS A 1 224 ? 9.309 0.997 25.353 1.00 83.88 224 HIS A C 1
ATOM 1787 O O . HIS A 1 224 ? 9.800 0.113 24.644 1.00 83.88 224 HIS A O 1
ATOM 1793 N N . LEU A 1 225 ? 8.115 1.536 25.101 1.00 85.75 225 LEU A N 1
ATOM 1794 C CA . LEU A 1 225 ? 7.234 1.079 24.037 1.00 85.75 225 LEU A CA 1
ATOM 1795 C C . LEU A 1 225 ? 7.876 1.228 22.657 1.00 85.75 225 LEU A C 1
ATOM 1797 O O . LEU A 1 225 ? 7.809 0.309 21.844 1.00 85.75 225 LEU A O 1
ATOM 1801 N N . ARG A 1 226 ? 8.567 2.342 22.396 1.00 84.00 226 ARG A N 1
ATOM 1802 C CA . ARG A 1 226 ? 9.302 2.558 21.142 1.00 84.00 226 ARG A CA 1
ATOM 1803 C C . ARG A 1 226 ? 10.334 1.465 20.887 1.00 84.00 226 ARG A C 1
ATOM 1805 O O . ARG A 1 226 ? 10.471 1.012 19.749 1.00 84.00 226 ARG A O 1
ATOM 1812 N N . PHE A 1 227 ? 11.054 1.044 21.923 1.00 83.31 227 PHE A N 1
ATOM 1813 C CA . PHE A 1 227 ? 12.057 -0.011 21.808 1.00 83.31 227 PHE A CA 1
ATOM 1814 C C . PHE A 1 227 ? 11.412 -1.378 21.563 1.00 83.31 227 PHE A C 1
ATOM 1816 O O . PHE A 1 227 ? 11.843 -2.100 20.663 1.00 83.31 227 PHE A O 1
ATOM 1823 N N . ALA A 1 228 ? 10.352 -1.702 22.307 1.00 86.75 228 ALA A N 1
ATOM 1824 C CA . ALA A 1 228 ? 9.614 -2.953 22.161 1.00 86.75 228 ALA A CA 1
ATOM 1825 C C . ALA A 1 228 ? 8.962 -3.078 20.775 1.00 86.75 228 ALA A C 1
ATOM 1827 O O . ALA A 1 228 ? 9.194 -4.062 20.078 1.00 86.75 228 ALA A O 1
ATOM 1828 N N . VAL A 1 229 ? 8.231 -2.053 20.327 1.00 85.44 229 VAL A N 1
ATOM 1829 C CA . VAL A 1 229 ? 7.614 -2.007 18.990 1.00 85.44 229 VAL A CA 1
ATOM 1830 C C . VAL A 1 229 ? 8.684 -2.101 17.904 1.00 85.44 229 VAL A C 1
ATOM 1832 O O . VAL A 1 229 ? 8.554 -2.890 16.972 1.00 85.44 229 VAL A O 1
ATOM 1835 N N . GLY A 1 230 ? 9.784 -1.352 18.039 1.00 83.31 230 GLY A N 1
ATOM 1836 C CA . GLY A 1 230 ? 10.903 -1.421 17.102 1.00 83.31 230 GLY A CA 1
ATOM 1837 C C . GLY A 1 230 ? 11.526 -2.818 17.011 1.00 83.31 230 GLY A C 1
ATOM 1838 O O . GLY A 1 230 ? 11.896 -3.242 15.916 1.00 83.31 230 GLY A O 1
ATOM 1839 N N . ARG A 1 231 ? 11.621 -3.544 18.131 1.00 82.50 231 ARG A N 1
ATOM 1840 C CA . ARG A 1 231 ? 12.103 -4.931 18.168 1.00 82.50 231 ARG A CA 1
ATOM 1841 C C . ARG A 1 231 ? 11.113 -5.885 17.502 1.00 82.50 231 ARG A C 1
ATOM 1843 O O . ARG A 1 231 ? 11.510 -6.613 16.603 1.00 82.50 231 ARG A O 1
ATOM 1850 N N . LEU A 1 232 ? 9.836 -5.816 17.868 1.00 84.62 232 LEU A N 1
ATOM 1851 C CA . LEU A 1 232 ? 8.789 -6.691 17.333 1.00 84.62 232 LEU A CA 1
ATOM 1852 C C . LEU A 1 232 ? 8.594 -6.529 15.818 1.00 84.62 232 LEU A C 1
ATOM 1854 O O . LEU A 1 232 ? 8.332 -7.510 15.129 1.00 84.62 232 LEU A O 1
ATOM 1858 N N . ILE A 1 233 ? 8.755 -5.314 15.280 1.00 82.56 233 ILE A N 1
ATOM 1859 C CA . ILE A 1 233 ? 8.735 -5.094 13.826 1.00 82.56 233 ILE A CA 1
ATOM 1860 C C . ILE A 1 233 ? 9.959 -5.746 13.162 1.00 82.56 233 ILE A C 1
ATOM 1862 O O . ILE A 1 233 ? 9.828 -6.368 12.112 1.00 82.56 233 ILE A O 1
ATOM 1866 N N . LYS A 1 234 ? 11.152 -5.638 13.765 1.00 79.75 234 LYS A N 1
ATOM 1867 C CA . LYS A 1 234 ? 12.378 -6.272 13.240 1.00 79.75 234 LYS A CA 1
ATOM 1868 C C . LYS A 1 234 ? 12.325 -7.798 13.293 1.00 79.75 234 LYS A C 1
ATOM 1870 O O . LYS A 1 234 ? 12.841 -8.446 12.392 1.00 79.75 234 LYS A O 1
ATOM 1875 N N . GLU A 1 235 ? 11.708 -8.350 14.332 1.00 79.81 235 GLU A N 1
ATOM 1876 C CA . GLU A 1 235 ? 11.470 -9.789 14.496 1.00 79.81 235 GLU A CA 1
ATOM 1877 C C . GLU A 1 235 ? 10.362 -10.309 13.561 1.00 79.81 235 GLU A C 1
ATOM 1879 O O . GLU A 1 235 ? 10.168 -11.515 13.456 1.00 79.81 235 GLU A O 1
ATOM 1884 N N . GLY A 1 236 ? 9.639 -9.420 12.868 1.00 78.38 236 GLY A N 1
ATOM 1885 C CA . GLY A 1 236 ? 8.537 -9.783 11.975 1.00 78.38 236 GLY A CA 1
ATOM 1886 C C . GLY A 1 236 ? 7.243 -10.169 12.698 1.00 78.38 236 GLY A C 1
ATOM 1887 O O . GLY A 1 236 ? 6.315 -10.652 12.056 1.00 78.38 236 GLY A O 1
ATOM 1888 N N . VAL A 1 237 ? 7.163 -9.947 14.015 1.00 82.25 237 VAL A N 1
ATOM 1889 C CA . VAL A 1 237 ? 5.960 -10.202 14.825 1.00 82.25 237 VAL A CA 1
ATOM 1890 C C . VAL A 1 237 ? 4.896 -9.139 14.558 1.00 82.25 237 VAL A C 1
ATOM 1892 O O . VAL A 1 237 ? 3.714 -9.452 14.429 1.00 82.25 237 VAL A O 1
ATOM 1895 N N . LEU A 1 238 ? 5.310 -7.873 14.456 1.00 82.62 238 LEU A N 1
ATOM 1896 C CA . LEU A 1 238 ? 4.437 -6.776 14.042 1.00 82.62 238 LEU A CA 1
ATOM 1897 C C . LEU A 1 238 ? 4.591 -6.513 12.546 1.00 82.62 238 LEU A C 1
ATOM 1899 O O . LEU A 1 238 ? 5.694 -6.570 12.000 1.00 82.62 238 LEU A O 1
ATOM 1903 N N . SER A 1 239 ? 3.479 -6.167 11.893 1.00 80.00 239 SER A N 1
ATOM 1904 C CA . SER A 1 239 ? 3.507 -5.819 10.476 1.00 80.00 239 SER A CA 1
ATOM 1905 C C . SER A 1 239 ? 4.401 -4.605 10.229 1.00 80.00 239 SER A C 1
ATOM 1907 O O . SER A 1 239 ? 4.288 -3.582 10.902 1.00 80.00 239 SER A O 1
ATOM 1909 N N . ASN A 1 240 ? 5.245 -4.700 9.204 1.00 78.25 240 ASN A N 1
ATOM 1910 C CA . ASN A 1 240 ? 6.068 -3.592 8.733 1.00 78.25 240 ASN A CA 1
ATOM 1911 C C . ASN A 1 240 ? 5.386 -2.782 7.610 1.00 78.25 240 ASN A C 1
ATOM 1913 O O . ASN A 1 240 ? 6.037 -2.060 6.855 1.00 78.25 240 ASN A O 1
ATOM 1917 N N . THR A 1 241 ? 4.071 -2.943 7.432 1.00 79.25 241 THR A N 1
ATOM 1918 C CA . THR A 1 241 ? 3.300 -2.255 6.389 1.00 79.25 241 THR A CA 1
ATOM 1919 C C . THR A 1 241 ? 2.852 -0.877 6.870 1.00 79.25 241 THR A C 1
ATOM 1921 O O . THR A 1 241 ? 2.029 -0.803 7.782 1.00 79.25 241 THR A O 1
ATOM 1924 N N . PRO A 1 242 ? 3.297 0.229 6.252 1.00 77.06 242 PRO A N 1
ATOM 1925 C CA . PRO A 1 242 ? 2.840 1.554 6.653 1.00 77.06 242 PRO A CA 1
ATOM 1926 C C . PRO A 1 242 ? 1.311 1.689 6.545 1.00 77.06 242 PRO A C 1
ATOM 1928 O O . PRO A 1 242 ? 0.706 1.205 5.585 1.00 77.06 242 PRO A O 1
ATOM 1931 N N . GLY A 1 243 ? 0.693 2.373 7.503 1.00 76.69 243 GLY A N 1
ATOM 1932 C CA . GLY A 1 243 ? -0.755 2.451 7.710 1.00 76.69 243 GLY A CA 1
ATOM 1933 C C . GLY A 1 243 ? -1.333 1.321 8.568 1.00 76.69 243 GLY A C 1
ATOM 1934 O O . GLY A 1 243 ? -2.547 1.261 8.731 1.00 76.69 243 GLY A O 1
ATOM 1935 N N . SER A 1 244 ? -0.505 0.416 9.100 1.00 81.69 244 SER A N 1
ATOM 1936 C CA . SER A 1 244 ? -0.952 -0.544 10.109 1.00 81.69 244 SER A CA 1
ATOM 1937 C C . SER A 1 244 ? -1.180 0.151 11.449 1.00 81.69 244 SER A C 1
ATOM 1939 O O . SER A 1 244 ? -0.325 0.914 11.909 1.00 81.69 244 SER A O 1
ATOM 1941 N N . PHE A 1 245 ? -2.301 -0.176 12.085 1.00 87.06 245 PHE A N 1
ATOM 1942 C CA . PHE A 1 245 ? -2.652 0.267 13.427 1.00 87.06 245 PHE A CA 1
ATOM 1943 C C . PHE A 1 245 ? -2.533 -0.904 14.396 1.00 87.06 245 PHE A C 1
ATOM 1945 O O . PHE A 1 245 ? -3.001 -2.005 14.109 1.00 87.06 245 PHE A O 1
ATOM 1952 N N . PHE A 1 246 ? -1.940 -0.649 15.552 1.00 87.12 246 PHE A N 1
ATOM 1953 C CA . PHE A 1 246 ? -1.839 -1.594 16.650 1.00 87.12 246 PHE A CA 1
ATOM 1954 C C . PHE A 1 246 ? -2.457 -0.960 17.887 1.00 87.12 246 PHE A C 1
ATOM 1956 O O . PHE A 1 246 ? -2.115 0.165 18.250 1.00 87.12 246 PHE A O 1
ATOM 1963 N N . LEU A 1 247 ? -3.369 -1.683 18.529 1.00 88.81 247 LEU A N 1
ATOM 1964 C CA . LEU A 1 247 ? -3.889 -1.311 19.835 1.00 88.81 247 LEU A CA 1
ATOM 1965 C C . LEU A 1 247 ? -3.082 -2.065 20.886 1.00 88.81 247 LEU A C 1
ATOM 1967 O O . LEU A 1 247 ? -3.081 -3.294 20.907 1.00 88.81 247 LEU A O 1
ATOM 1971 N N . LEU A 1 248 ? -2.369 -1.328 21.728 1.00 85.69 248 LEU A N 1
ATOM 1972 C CA . LEU A 1 248 ? -1.567 -1.884 22.807 1.00 85.69 248 LEU A CA 1
ATOM 1973 C C . LEU A 1 248 ? -2.244 -1.563 24.132 1.00 85.69 248 LEU A C 1
ATOM 1975 O O . LEU A 1 248 ? -2.561 -0.407 24.407 1.00 85.69 248 LEU A O 1
ATOM 1979 N N . ARG A 1 249 ? -2.456 -2.595 24.947 1.00 84.88 249 ARG A N 1
ATOM 1980 C CA . ARG A 1 249 ? -3.002 -2.481 26.299 1.00 84.88 249 ARG A CA 1
ATOM 1981 C C . ARG A 1 249 ? -1.974 -3.014 27.286 1.00 84.88 249 ARG A C 1
ATOM 1983 O O . ARG A 1 249 ? -1.498 -4.136 27.130 1.00 84.88 249 ARG A O 1
ATOM 1990 N N . HIS A 1 250 ? -1.639 -2.208 28.283 1.00 81.69 250 HIS A N 1
ATOM 1991 C CA . HIS A 1 250 ? -0.820 -2.607 29.418 1.00 81.69 250 HIS A CA 1
ATOM 1992 C C . HIS A 1 250 ? -1.416 -1.997 30.687 1.00 81.69 250 HIS A C 1
ATOM 1994 O O . HIS A 1 250 ? -1.364 -0.784 30.872 1.00 81.69 250 HIS A O 1
ATOM 2000 N N . ASP A 1 251 ? -2.025 -2.837 31.523 1.00 82.75 251 ASP A N 1
ATOM 2001 C CA . ASP A 1 251 ? -2.775 -2.441 32.717 1.00 82.75 251 ASP A CA 1
ATOM 2002 C C . ASP A 1 251 ? -3.805 -1.332 32.429 1.00 82.75 251 ASP A C 1
ATOM 2004 O O . ASP A 1 251 ? -4.801 -1.574 31.741 1.00 82.75 251 ASP A O 1
ATOM 2008 N N . GLN A 1 252 ? -3.561 -0.118 32.931 1.00 76.94 252 GLN A N 1
ATOM 2009 C CA . GLN A 1 252 ? -4.419 1.061 32.749 1.00 76.94 252 GLN A CA 1
ATOM 2010 C C . GLN A 1 252 ? -4.061 1.895 31.510 1.00 76.94 252 GLN A C 1
ATOM 2012 O O . GLN A 1 252 ? -4.778 2.835 31.163 1.00 76.94 252 GLN A O 1
ATOM 2017 N N . TYR A 1 253 ? -2.957 1.567 30.837 1.00 78.50 253 TYR A N 1
ATOM 2018 C CA . TYR A 1 253 ? -2.484 2.276 29.659 1.00 78.50 253 TYR A CA 1
ATOM 2019 C C . TYR A 1 253 ? -3.015 1.603 28.402 1.00 78.50 253 TYR A C 1
ATOM 2021 O O . TYR A 1 253 ? -2.713 0.444 28.108 1.00 78.50 253 TYR A O 1
ATOM 2029 N N . MET A 1 254 ? -3.769 2.362 27.618 1.00 84.69 254 MET A N 1
ATOM 2030 C CA . MET A 1 254 ? -4.161 1.969 26.277 1.00 84.69 254 MET A CA 1
ATOM 2031 C C . MET A 1 254 ? -3.529 2.943 25.287 1.00 84.69 254 MET A C 1
ATOM 2033 O O . MET A 1 254 ? -3.625 4.158 25.440 1.00 84.69 254 MET A O 1
ATOM 2037 N N . VAL A 1 255 ? -2.826 2.414 24.292 1.00 86.12 255 VAL A N 1
ATOM 2038 C CA . VAL A 1 255 ? -2.088 3.211 23.312 1.00 86.12 255 VAL A CA 1
ATOM 2039 C C . VAL A 1 255 ? -2.394 2.696 21.920 1.00 86.12 255 VAL A C 1
ATOM 2041 O O . VAL A 1 255 ? -2.246 1.508 21.634 1.00 86.12 255 VAL A O 1
ATOM 2044 N N . ILE A 1 256 ? -2.768 3.610 21.031 1.00 88.69 256 ILE A N 1
ATOM 2045 C CA . ILE A 1 256 ? -2.820 3.335 19.600 1.00 88.69 256 ILE A CA 1
ATOM 2046 C C . ILE A 1 256 ? -1.458 3.667 19.005 1.00 88.69 256 ILE A C 1
ATOM 2048 O O . ILE A 1 256 ? -0.938 4.775 19.154 1.00 88.69 256 ILE A O 1
ATOM 2052 N N . VAL A 1 257 ? -0.894 2.690 18.312 1.00 87.75 257 VAL A N 1
ATOM 2053 C CA . VAL A 1 257 ? 0.381 2.779 17.619 1.00 87.75 257 VAL A CA 1
ATOM 2054 C C . VAL A 1 257 ? 0.123 2.637 16.126 1.00 87.75 257 VAL A C 1
ATOM 2056 O O . VAL A 1 257 ? -0.295 1.584 15.656 1.00 87.75 257 VAL A O 1
ATOM 2059 N N . GLU A 1 258 ? 0.377 3.693 15.369 1.00 86.75 258 GLU A N 1
ATOM 2060 C CA . GLU A 1 258 ? 0.236 3.711 13.917 1.00 86.75 258 GLU A CA 1
ATOM 2061 C C . GLU A 1 258 ? 1.615 3.772 13.253 1.00 86.75 258 GLU A C 1
ATOM 2063 O O . GLU A 1 258 ? 2.432 4.644 13.553 1.00 86.75 258 GLU A O 1
ATOM 2068 N N . LEU A 1 259 ? 1.888 2.856 12.324 1.00 83.50 259 LEU A N 1
ATOM 2069 C CA . LEU A 1 259 ? 3.114 2.882 11.528 1.00 83.50 259 LEU A CA 1
ATOM 2070 C C . LEU A 1 259 ? 2.948 3.878 10.373 1.00 83.50 259 LEU A C 1
ATOM 2072 O O . LEU A 1 259 ? 2.289 3.578 9.382 1.00 83.50 259 LEU A O 1
ATOM 2076 N N . LEU A 1 260 ? 3.552 5.060 10.476 1.00 78.69 260 LEU A N 1
ATOM 2077 C CA . LEU A 1 260 ? 3.432 6.113 9.462 1.00 78.69 260 LEU A CA 1
ATOM 2078 C C . LEU A 1 260 ? 4.277 5.819 8.223 1.00 78.69 260 LEU A C 1
ATOM 2080 O O . LEU A 1 260 ? 3.814 5.931 7.085 1.00 78.69 260 LEU A O 1
ATOM 2084 N N . GLU A 1 261 ? 5.529 5.439 8.457 1.00 77.00 261 GLU A N 1
ATOM 2085 C CA . GLU A 1 261 ? 6.494 5.103 7.422 1.00 77.00 261 GLU A CA 1
ATOM 2086 C C . GLU A 1 261 ? 7.385 3.968 7.916 1.00 77.00 261 GLU A C 1
ATOM 2088 O O . GLU A 1 261 ? 7.742 3.896 9.090 1.00 77.00 261 GLU A O 1
ATOM 2093 N N . SER A 1 262 ? 7.758 3.088 7.000 1.00 75.50 262 SER A N 1
ATOM 2094 C CA . SER A 1 262 ? 8.797 2.101 7.223 1.00 75.50 262 SER A CA 1
ATOM 2095 C C . SER A 1 262 ? 9.790 2.183 6.079 1.00 75.50 262 SER A C 1
ATOM 2097 O O . SER A 1 262 ? 9.415 2.384 4.924 1.00 75.50 262 SER A O 1
ATOM 2099 N N . SER A 1 263 ? 11.058 2.041 6.424 1.00 70.50 263 SER A N 1
ATOM 2100 C CA . SER A 1 263 ? 12.168 1.855 5.513 1.00 70.50 263 SER A CA 1
ATOM 2101 C C . SER A 1 263 ? 13.086 0.780 6.093 1.00 70.50 263 SER A C 1
ATOM 2103 O O . SER A 1 263 ? 12.953 0.362 7.243 1.00 70.50 263 SER A O 1
ATOM 2105 N N . PHE A 1 264 ? 14.072 0.348 5.312 1.00 63.41 264 PHE A N 1
ATOM 2106 C CA . PHE A 1 264 ? 15.086 -0.598 5.771 1.00 63.41 264 PHE A CA 1
ATOM 2107 C C . PHE A 1 264 ? 15.836 -0.116 7.030 1.00 63.41 264 PHE A C 1
ATOM 2109 O O . PHE A 1 264 ? 16.262 -0.921 7.854 1.00 63.41 264 PHE A O 1
ATOM 2116 N N . LEU A 1 265 ? 15.992 1.202 7.190 1.00 65.31 265 LEU A N 1
ATOM 2117 C CA . LEU A 1 265 ? 16.840 1.793 8.232 1.00 65.31 265 LEU A CA 1
ATOM 2118 C C . LEU A 1 265 ? 16.066 2.419 9.390 1.00 65.31 265 LEU A C 1
ATOM 2120 O O . LEU A 1 265 ? 16.658 2.690 10.437 1.00 65.31 265 LEU A O 1
ATOM 2124 N N . TYR A 1 266 ? 14.774 2.685 9.214 1.00 73.50 266 TYR A N 1
ATOM 2125 C CA . TYR A 1 266 ? 13.963 3.342 10.228 1.00 73.50 266 TYR A CA 1
ATOM 2126 C C . TYR A 1 266 ? 12.491 2.976 10.090 1.00 73.50 266 TYR A C 1
ATOM 2128 O O . TYR A 1 266 ? 11.997 2.727 8.996 1.00 73.50 266 TYR A O 1
ATOM 2136 N N . ASN A 1 267 ? 11.790 3.033 11.219 1.00 75.69 267 ASN A N 1
ATOM 2137 C CA . ASN A 1 267 ? 10.337 2.998 11.277 1.00 75.69 267 ASN A CA 1
ATOM 2138 C C . ASN A 1 267 ? 9.874 4.280 11.964 1.00 75.69 267 ASN A C 1
ATOM 2140 O O . ASN A 1 267 ? 10.336 4.604 13.063 1.00 75.69 267 ASN A O 1
ATOM 2144 N N . LEU A 1 268 ? 8.994 5.019 11.300 1.00 78.88 268 LEU A N 1
ATOM 2145 C CA . LEU A 1 268 ? 8.319 6.180 11.850 1.00 78.88 268 LEU A CA 1
ATOM 2146 C C . LEU A 1 268 ? 6.968 5.727 12.390 1.00 78.88 268 LEU A C 1
ATOM 2148 O O . LEU A 1 268 ? 6.114 5.255 11.643 1.00 78.88 268 LEU A O 1
ATOM 2152 N N . VAL A 1 269 ? 6.788 5.877 13.694 1.00 82.38 269 VAL A N 1
ATOM 2153 C CA . VAL A 1 269 ? 5.609 5.398 14.406 1.00 82.38 269 VAL A CA 1
ATOM 2154 C C . VAL A 1 269 ? 4.962 6.568 15.134 1.00 82.38 269 VAL A C 1
ATOM 2156 O O . VAL A 1 269 ? 5.648 7.328 15.817 1.00 82.38 269 VAL A O 1
ATOM 2159 N N . LEU A 1 270 ? 3.648 6.700 14.992 1.00 83.19 270 LEU A N 1
ATOM 2160 C CA . LEU A 1 270 ? 2.809 7.622 15.739 1.00 83.19 270 LEU A CA 1
ATOM 2161 C C . LEU A 1 270 ? 2.198 6.874 16.917 1.00 83.19 270 LEU A C 1
ATOM 2163 O O . LEU A 1 270 ? 1.461 5.911 16.731 1.00 83.19 270 LEU A O 1
ATOM 2167 N N . MET A 1 271 ? 2.508 7.318 18.128 1.00 84.19 271 MET A N 1
ATOM 2168 C CA . MET A 1 271 ? 1.945 6.758 19.353 1.00 84.19 271 MET A CA 1
ATOM 2169 C C . MET A 1 271 ? 0.982 7.775 19.951 1.00 84.19 271 MET A C 1
ATOM 2171 O O . MET A 1 271 ? 1.352 8.930 20.160 1.00 84.19 271 MET A O 1
ATOM 2175 N N . LYS A 1 272 ? -0.253 7.349 20.202 1.00 84.38 272 LYS A N 1
ATOM 2176 C CA . LYS A 1 272 ? -1.288 8.148 20.855 1.00 84.38 272 LYS A CA 1
ATOM 2177 C C . LYS A 1 272 ? -1.773 7.408 22.090 1.00 84.38 272 LYS A C 1
ATOM 2179 O O . LYS A 1 272 ? -2.274 6.291 21.969 1.00 84.38 272 LYS A O 1
ATOM 2184 N N . GLY A 1 273 ? -1.606 8.028 23.255 1.00 81.38 273 GLY A N 1
ATOM 2185 C CA . GLY A 1 273 ? -2.271 7.578 24.474 1.00 81.38 273 GLY A CA 1
ATOM 2186 C C . GLY A 1 273 ? -3.775 7.768 24.316 1.00 81.38 273 GLY A C 1
ATOM 2187 O O . GLY A 1 273 ? -4.212 8.800 23.806 1.00 81.38 273 GLY A O 1
ATOM 2188 N N . LEU A 1 274 ? -4.544 6.749 24.673 1.00 79.06 274 LEU A N 1
ATOM 2189 C CA . LEU A 1 274 ? -5.983 6.858 24.878 1.00 79.06 274 LEU A CA 1
ATOM 2190 C C . LEU A 1 274 ? -6.253 7.197 26.347 1.00 79.06 274 LEU A C 1
ATOM 2192 O O . LEU A 1 274 ? -5.348 7.103 27.175 1.00 79.06 274 LEU A O 1
ATOM 2196 N N . GLU A 1 275 ? -7.484 7.600 26.661 1.00 69.56 275 GLU A N 1
ATOM 2197 C CA . GLU A 1 275 ? -7.883 7.969 28.023 1.00 69.56 275 GLU A CA 1
ATOM 2198 C C . GLU A 1 275 ? -7.473 6.893 29.044 1.00 69.56 275 GLU A C 1
ATOM 2200 O O . GLU A 1 275 ? -7.729 5.699 28.861 1.00 69.56 275 GLU A O 1
ATOM 2205 N N . LEU A 1 276 ? -6.813 7.328 30.122 1.00 64.25 276 LEU A N 1
ATOM 2206 C CA . LEU A 1 276 ? -6.471 6.474 31.256 1.00 64.25 276 LEU A CA 1
ATOM 2207 C C . LEU A 1 276 ? -7.762 6.035 31.948 1.00 64.25 276 LEU A C 1
ATOM 2209 O O . LEU A 1 276 ? -8.455 6.844 32.566 1.00 64.25 276 LEU A O 1
ATOM 2213 N N . GLN A 1 277 ? -8.067 4.741 31.899 1.00 59.38 277 GLN A N 1
ATOM 2214 C CA . GLN A 1 277 ? -9.175 4.167 32.660 1.00 59.38 277 GLN A CA 1
ATOM 2215 C C . GLN A 1 277 ? -8.771 4.042 34.138 1.00 59.38 277 GLN A C 1
ATOM 2217 O O . GLN A 1 277 ? -8.481 2.953 34.627 1.00 59.38 277 GLN A O 1
ATOM 2222 N N . MET A 1 278 ? -8.714 5.168 34.860 1.00 51.44 278 MET A N 1
ATOM 2223 C CA . MET A 1 278 ? -8.389 5.166 36.293 1.00 51.44 278 MET A CA 1
ATOM 2224 C C . MET A 1 278 ? -9.552 4.687 37.166 1.00 51.44 278 MET A C 1
ATOM 2226 O O . MET A 1 278 ? -9.313 4.139 38.236 1.00 51.44 278 MET A O 1
ATOM 2230 N N . THR A 1 279 ? -10.805 4.844 36.734 1.00 57.09 279 THR A N 1
ATOM 2231 C CA . THR A 1 279 ? -11.972 4.367 37.489 1.00 57.09 279 THR A CA 1
ATOM 2232 C C . THR A 1 279 ? -13.131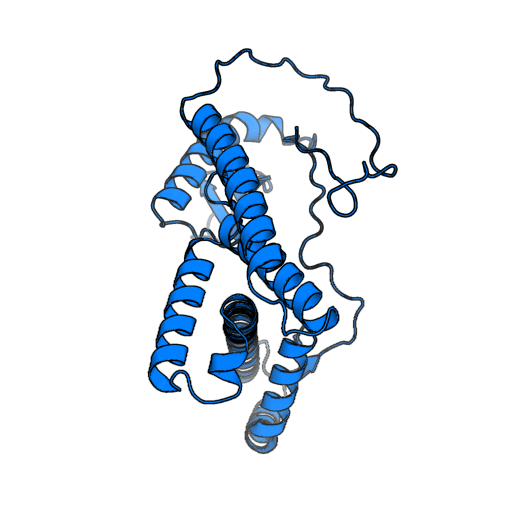 4.061 36.547 1.00 57.09 279 THR A C 1
ATOM 2234 O O . THR A 1 279 ? -13.517 4.898 35.739 1.00 57.09 279 THR A O 1
ATOM 2237 N N . SER A 1 280 ? -13.688 2.856 36.625 1.00 43.41 280 SER A N 1
ATOM 2238 C CA . SER A 1 280 ? -15.136 2.611 36.564 1.00 43.41 280 SER A CA 1
ATOM 2239 C C . SER A 1 280 ? -15.395 1.113 36.471 1.00 43.41 280 SER A C 1
ATOM 2241 O O . SER A 1 280 ? -14.597 0.346 35.939 1.00 43.41 280 SER A O 1
ATOM 2243 N N . CYS A 1 281 ? -16.542 0.703 36.989 1.00 52.12 281 CYS A N 1
ATOM 2244 C CA . CYS A 1 281 ? -17.047 -0.662 37.067 1.00 52.12 281 CYS A CA 1
ATOM 2245 C C . CYS A 1 281 ? -17.258 -1.371 35.703 1.00 52.12 281 CYS A C 1
ATOM 2247 O O . CYS A 1 281 ? -17.911 -2.408 35.663 1.00 52.12 281 CYS A O 1
ATOM 2249 N N . HIS A 1 282 ? -16.704 -0.850 34.603 1.00 49.00 282 HIS A N 1
ATOM 2250 C CA . HIS A 1 282 ? -16.795 -1.393 33.242 1.00 49.00 282 HIS A CA 1
ATOM 2251 C C . HIS A 1 282 ? -15.587 -2.250 32.828 1.00 49.00 282 HIS A C 1
ATOM 2253 O O . HIS A 1 282 ? -15.552 -2.772 31.717 1.00 49.00 282 HIS A O 1
ATOM 2259 N N . THR A 1 283 ? -14.611 -2.479 33.714 1.00 48.22 283 THR A N 1
ATOM 2260 C CA . THR A 1 283 ? -13.507 -3.434 33.481 1.00 48.22 283 THR A CA 1
ATOM 2261 C C . THR A 1 283 ? -13.979 -4.873 33.240 1.00 48.22 283 THR A C 1
ATOM 2263 O O . THR A 1 283 ? -13.194 -5.688 32.764 1.00 48.22 283 THR A O 1
ATOM 2266 N N . VAL A 1 284 ? -15.247 -5.185 33.528 1.00 53.28 284 VAL A N 1
ATOM 2267 C CA . VAL A 1 284 ? -15.855 -6.509 33.324 1.00 53.28 284 VAL A CA 1
ATOM 2268 C C . VAL A 1 284 ? -16.315 -6.735 31.873 1.00 53.28 284 VAL A C 1
ATOM 2270 O O . VAL A 1 284 ? -16.425 -7.878 31.451 1.00 53.28 284 VAL A O 1
ATOM 2273 N N . GLU A 1 285 ? -16.527 -5.685 31.074 1.00 48.19 285 GLU A N 1
ATOM 2274 C CA . GLU A 1 285 ? -17.066 -5.815 29.703 1.00 48.19 285 GLU A CA 1
ATOM 2275 C C . GLU A 1 285 ? -15.985 -6.018 28.622 1.00 48.19 285 GLU A C 1
ATOM 2277 O O . GLU A 1 285 ? -16.307 -6.251 27.459 1.00 48.19 285 GLU A O 1
ATOM 2282 N N . ALA A 1 286 ? -14.702 -5.933 28.988 1.00 46.94 286 ALA A N 1
ATOM 2283 C CA . ALA A 1 286 ? -13.569 -5.964 28.057 1.00 46.94 286 ALA A CA 1
ATOM 2284 C C . ALA A 1 286 ? -12.525 -7.051 28.386 1.00 46.94 286 ALA A C 1
ATOM 2286 O O . ALA A 1 286 ? -11.325 -6.835 28.164 1.00 46.94 286 ALA A O 1
ATOM 2287 N N . ASN A 1 287 ? -12.985 -8.179 28.938 1.00 39.19 287 ASN A N 1
ATOM 2288 C CA . ASN A 1 287 ? -12.238 -9.436 29.050 1.00 39.19 287 ASN A CA 1
ATOM 2289 C C . ASN A 1 287 ? -12.884 -10.510 28.176 1.00 39.19 287 ASN A C 1
ATOM 2291 O O . ASN A 1 287 ? -14.123 -10.654 28.257 1.00 39.19 287 ASN A O 1
#

Organism: NCBI:txid73025

pLDDT: mean 72.26, std 17.83, range [26.23, 94.12]